Protein AF-C6LMP6-F1 (afdb_monomer_lite)

Secondary structure (DSSP, 8-state):
-----------------------TTGGGG----HHHHTSPP---S----PPPEEETTEEE---SGGG--EEEEEEEE-TTTS-EEEEEEEEETTEEEEEEEEEES-HHHHHHHHHHHHHSTTSBHHHHHTS--SSHHHHHHHHHHHHHHTTT--TTTTSTT-SPTTHHHHTTTTTT--SSEEEEEETTTEEEEEEETTEEEEEEEE-TTS-EEEEEEE-HHHHHHHHHTT--HHHHHHHHEEEEESGGG-SEEE-TTT-

pLDDT: mean 89.11, std 18.58, range [29.38, 98.75]

Organism: NCBI:txid478749

Foldseek 3Di:
DDDDDDDDDDDDDDDDDDDDDDPDDPPPDDDDDPVVVPDDDDDDPDDDAAFFAQAQQDGFRDDDLLSFFAWDWFKFAAPPRQKIWIWIFGDHRQFTFKIKIFMDHDLVVLVLSQVCRQPRHGDGLVVNLVDCSVGRNVNRGSVRRSVCRVRNNHPQSNHHVYDDDCVSQCVCPPPSDDPGFIKMAGPVPGIFGQAGPLGGWQKFFAAPVRDGFKTKHFRPVQLVVVVVVPDDNVRSRVVRIDMDGPNVRGPDIDGRRPD

Structure (mmCIF, N/CA/C/O backbone):
data_AF-C6LMP6-F1
#
_entry.id   AF-C6LMP6-F1
#
loop_
_atom_site.group_PDB
_atom_site.id
_atom_site.type_symbol
_atom_site.label_atom_id
_atom_site.label_alt_id
_atom_site.label_comp_id
_atom_site.label_asym_id
_atom_site.label_entity_id
_atom_site.label_seq_id
_atom_site.pdbx_PDB_ins_code
_atom_site.Cartn_x
_atom_site.Cartn_y
_atom_site.Cartn_z
_atom_site.occupancy
_atom_site.B_iso_or_equiv
_atom_site.auth_seq_id
_atom_site.auth_comp_id
_atom_site.auth_asym_id
_atom_site.auth_atom_id
_atom_site.pdbx_PDB_model_num
ATOM 1 N N . MET A 1 1 ? -63.362 -42.256 55.088 1.00 37.88 1 MET A N 1
ATOM 2 C CA . MET A 1 1 ? -62.293 -42.663 56.029 1.00 37.88 1 MET A CA 1
ATOM 3 C C . MET A 1 1 ? -61.141 -41.667 55.883 1.00 37.88 1 MET A C 1
ATOM 5 O O . MET A 1 1 ? -60.649 -41.563 54.775 1.00 37.88 1 MET A O 1
ATOM 9 N N . ARG A 1 2 ? -60.789 -40.955 56.977 1.00 36.06 2 ARG A N 1
ATOM 10 C CA . ARG A 1 2 ? -59.643 -40.017 57.209 1.00 36.06 2 ARG A CA 1
ATOM 11 C C . ARG A 1 2 ? -59.565 -38.786 56.266 1.00 36.06 2 ARG A C 1
ATOM 13 O O . ARG A 1 2 ? -59.320 -38.959 55.086 1.00 36.06 2 ARG A O 1
ATOM 20 N N . LYS A 1 3 ? -59.930 -37.545 56.659 1.00 29.66 3 LYS A N 1
ATOM 21 C CA . LYS A 1 3 ? -59.356 -36.600 57.673 1.00 29.66 3 LYS A CA 1
ATOM 22 C C . LYS A 1 3 ? -57.844 -36.359 57.429 1.00 29.66 3 LYS A C 1
ATOM 24 O O . LYS A 1 3 ? -57.156 -37.354 57.272 1.00 29.66 3 LYS A O 1
ATOM 29 N N . TYR A 1 4 ? -57.225 -35.171 57.360 1.00 29.64 4 TYR A N 1
ATOM 30 C CA . TYR A 1 4 ? -57.273 -33.875 58.084 1.00 29.64 4 TYR A CA 1
ATOM 31 C C . TYR A 1 4 ? -56.515 -32.842 57.182 1.00 29.64 4 TYR A C 1
ATOM 33 O O . TYR A 1 4 ? -55.515 -33.225 56.590 1.00 29.64 4 TYR A O 1
ATOM 41 N N . GLU A 1 5 ? -57.039 -31.662 56.818 1.00 34.53 5 GLU A N 1
ATOM 42 C CA . GLU A 1 5 ? -57.009 -30.337 57.496 1.00 34.53 5 GLU A CA 1
ATOM 43 C C . GLU A 1 5 ? -55.811 -29.391 57.210 1.00 34.53 5 GLU A C 1
ATOM 45 O O . GLU A 1 5 ? -54.668 -29.750 57.448 1.00 34.53 5 GLU A O 1
ATOM 50 N N . ARG A 1 6 ? -56.186 -28.141 56.848 1.00 32.94 6 ARG A N 1
ATOM 51 C CA . ARG A 1 6 ? -55.644 -26.795 57.196 1.00 32.94 6 ARG A CA 1
ATOM 52 C C . ARG A 1 6 ? -54.171 -26.455 56.860 1.00 32.94 6 ARG A C 1
ATOM 54 O O . ARG A 1 6 ? -53.268 -27.211 57.152 1.00 32.94 6 ARG A O 1
ATOM 61 N N . GLY A 1 7 ? -53.829 -25.270 56.350 1.00 31.16 7 GLY A N 1
ATOM 62 C CA . GLY A 1 7 ? -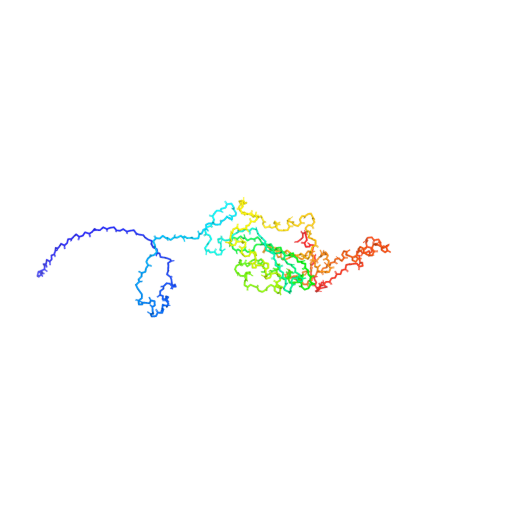54.623 -24.072 56.100 1.00 31.16 7 GLY A CA 1
ATOM 63 C C . GLY A 1 7 ? -53.786 -22.910 55.532 1.00 31.16 7 GLY A C 1
ATOM 64 O O . GLY A 1 7 ? -52.605 -22.783 55.813 1.00 31.16 7 GLY A O 1
ATOM 65 N N . THR A 1 8 ? -54.473 -22.093 54.728 1.00 31.64 8 THR A N 1
ATOM 66 C CA . THR A 1 8 ? -54.505 -20.614 54.674 1.00 31.64 8 THR A CA 1
ATOM 67 C C . THR A 1 8 ? -53.242 -19.736 54.637 1.00 31.64 8 THR A C 1
ATOM 69 O O . THR A 1 8 ? -52.426 -19.762 55.549 1.00 31.64 8 THR A O 1
ATOM 72 N N . ASN A 1 9 ? -53.357 -18.748 53.726 1.00 32.62 9 ASN A N 1
ATOM 73 C CA . ASN A 1 9 ? -52.868 -17.353 53.752 1.00 32.62 9 ASN A CA 1
ATOM 74 C C . ASN A 1 9 ? -51.455 -17.110 53.197 1.00 32.62 9 ASN A C 1
ATOM 76 O O . ASN A 1 9 ? -50.527 -17.802 53.569 1.00 32.62 9 ASN A O 1
ATOM 80 N N . ARG A 1 10 ? -51.166 -16.086 52.385 1.00 34.22 10 ARG A N 1
ATOM 81 C 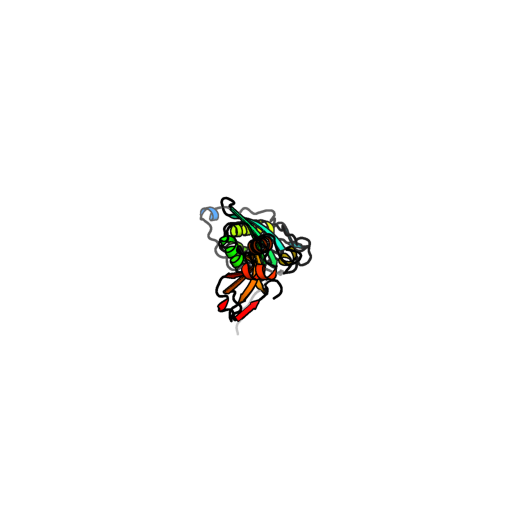CA . ARG A 1 10 ? -51.901 -15.037 51.636 1.00 34.22 10 ARG A CA 1
ATOM 82 C C . ARG A 1 10 ? -50.775 -14.161 51.026 1.00 34.22 10 ARG A C 1
ATOM 84 O O . ARG A 1 10 ? -49.796 -13.973 51.734 1.00 34.22 10 ARG A O 1
ATOM 91 N N . ILE A 1 11 ? -51.006 -13.526 49.858 1.00 32.16 11 ILE A N 1
ATOM 92 C CA . ILE A 1 11 ? -50.465 -12.182 49.476 1.00 32.16 11 ILE A CA 1
ATOM 93 C C . ILE A 1 11 ? -48.947 -12.177 49.124 1.00 32.16 11 ILE A C 1
ATOM 95 O O . ILE A 1 11 ? -48.163 -12.757 49.849 1.00 32.16 11 ILE A O 1
ATOM 99 N N . GLN A 1 12 ? -48.369 -11.601 48.059 1.00 31.34 12 GLN A N 1
ATOM 100 C CA . GLN A 1 12 ? -48.633 -10.566 47.035 1.00 31.34 12 GLN A CA 1
ATOM 101 C C . GLN A 1 12 ? -47.599 -10.861 45.895 1.00 31.34 12 GLN A C 1
ATOM 103 O O . GLN A 1 12 ? -46.501 -11.310 46.200 1.00 31.34 12 GLN A O 1
ATOM 108 N N . GLN A 1 13 ? -47.891 -10.829 44.582 1.00 30.88 13 GLN A N 1
ATOM 109 C CA . GLN A 1 13 ? -47.835 -9.637 43.702 1.00 30.88 13 GLN A CA 1
ATOM 110 C C . GLN A 1 13 ? -46.501 -8.844 43.898 1.00 30.88 13 GLN A C 1
ATOM 112 O O . GLN A 1 13 ? -46.218 -8.442 45.012 1.00 30.88 13 GLN A O 1
ATOM 117 N N . ILE A 1 14 ? -45.606 -8.561 42.934 1.00 33.69 14 ILE A N 1
ATOM 118 C CA . ILE A 1 14 ? -45.749 -7.784 41.684 1.00 33.69 14 ILE A CA 1
ATOM 119 C C . ILE A 1 14 ? -44.391 -7.781 40.916 1.00 33.69 14 ILE A C 1
ATOM 121 O O . ILE A 1 14 ? -43.341 -7.662 41.532 1.00 33.69 14 ILE A O 1
ATOM 125 N N . ALA A 1 15 ? -44.482 -7.843 39.578 1.00 30.02 15 ALA A N 1
ATOM 126 C CA . ALA A 1 15 ? -43.639 -7.280 38.498 1.00 30.02 15 ALA A CA 1
ATOM 127 C C . ALA A 1 15 ? -42.102 -7.452 38.423 1.00 30.02 15 ALA A C 1
ATOM 129 O O . ALA A 1 15 ? -41.353 -7.003 39.277 1.00 30.02 15 ALA A O 1
ATOM 130 N N . GLY A 1 16 ? -41.647 -7.802 37.208 1.00 29.38 16 GLY A N 1
ATOM 131 C CA . GLY A 1 16 ? -41.037 -6.765 36.363 1.00 29.38 16 GLY A CA 1
ATOM 132 C C . GLY A 1 16 ? -39.663 -7.036 35.721 1.00 29.38 16 GLY A C 1
ATOM 133 O O . GLY A 1 16 ? -38.640 -6.863 36.358 1.00 29.38 16 GLY A O 1
ATOM 134 N N . VAL A 1 17 ? -39.690 -7.277 34.399 1.00 32.22 17 VAL A N 1
ATOM 135 C CA . VAL A 1 17 ? -38.841 -6.634 33.360 1.00 32.22 17 VAL A CA 1
ATOM 136 C C . VAL A 1 17 ? -37.342 -7.023 33.211 1.00 32.22 17 VAL A C 1
ATOM 138 O O . VAL A 1 17 ? -36.465 -6.539 33.903 1.00 32.22 17 VAL A O 1
ATOM 141 N N . HIS A 1 18 ? -37.094 -7.812 32.151 1.00 39.66 18 HIS A N 1
ATOM 142 C CA . HIS A 1 18 ? -36.115 -7.666 31.043 1.00 39.66 18 HIS A CA 1
ATOM 143 C C . HIS A 1 18 ? -34.599 -7.377 31.238 1.00 39.66 18 HIS A C 1
ATOM 145 O O . HIS A 1 18 ? -34.185 -6.391 31.830 1.00 39.66 18 HIS A O 1
ATOM 151 N N . ARG A 1 19 ? -33.843 -8.108 30.386 1.00 40.00 19 ARG A N 1
ATOM 152 C CA . ARG A 1 19 ? -32.529 -7.837 29.743 1.00 40.00 19 ARG A CA 1
ATOM 153 C C . ARG A 1 19 ? -31.251 -8.027 30.576 1.00 40.00 19 ARG A C 1
ATOM 155 O O . ARG A 1 19 ? -30.866 -7.147 31.333 1.00 40.00 19 ARG A O 1
ATOM 162 N N . LYS A 1 20 ? -30.479 -9.069 30.225 1.00 37.28 20 LYS A N 1
ATOM 163 C CA . LYS A 1 20 ? -29.153 -8.982 29.558 1.00 37.28 20 LYS A CA 1
ATOM 164 C C . LYS A 1 20 ? -28.465 -10.355 29.592 1.00 37.28 20 LYS A C 1
ATOM 166 O O . LYS A 1 20 ? -27.793 -10.686 30.560 1.00 37.28 20 LYS A O 1
ATOM 171 N N . THR A 1 21 ? -28.575 -11.126 28.514 1.00 46.09 21 THR A N 1
ATOM 172 C CA . THR A 1 21 ? -27.868 -12.412 28.381 1.00 46.09 21 THR A CA 1
ATOM 173 C C . THR A 1 21 ? -26.891 -12.348 27.213 1.00 46.09 21 THR A C 1
ATOM 175 O O . THR A 1 21 ? -27.113 -13.011 26.219 1.00 46.09 21 THR A O 1
ATOM 178 N N . PHE A 1 22 ? -25.857 -11.500 27.307 1.00 40.16 22 PHE A N 1
ATOM 179 C CA . PHE A 1 22 ? -24.666 -11.522 26.427 1.00 40.16 22 PHE A CA 1
ATOM 180 C C . PHE A 1 22 ? -23.439 -10.852 27.104 1.00 40.16 22 PHE A C 1
ATOM 182 O O . PHE A 1 22 ? -22.657 -10.168 26.460 1.00 40.16 22 PHE A O 1
ATOM 189 N N . ILE A 1 23 ? -23.268 -11.006 28.427 1.00 47.72 23 ILE A N 1
ATOM 190 C CA . ILE A 1 23 ? -22.033 -10.609 29.164 1.00 47.72 23 ILE A CA 1
ATOM 191 C C . ILE A 1 23 ? -21.234 -11.865 29.600 1.00 47.72 23 ILE A C 1
ATOM 193 O O . ILE A 1 23 ? -20.295 -11.822 30.389 1.00 47.72 23 ILE A O 1
ATOM 197 N N . ILE A 1 24 ? -21.615 -13.039 29.103 1.00 49.59 24 ILE A N 1
ATOM 198 C CA . ILE A 1 24 ? -21.254 -14.316 29.713 1.00 49.59 24 ILE A CA 1
ATOM 199 C C . ILE A 1 24 ? -20.149 -14.974 28.888 1.00 49.59 24 ILE A C 1
ATOM 201 O O . ILE A 1 24 ? -20.445 -15.578 27.871 1.00 49.59 24 ILE A O 1
ATOM 205 N N . GLU A 1 25 ? -18.894 -14.814 29.325 1.00 42.16 25 GLU A N 1
ATOM 206 C CA . GLU A 1 25 ? -17.977 -15.957 29.533 1.00 42.16 25 GLU A CA 1
ATOM 207 C C . GLU A 1 25 ? -16.641 -15.538 30.175 1.00 42.16 25 GLU A C 1
ATOM 209 O O . GLU A 1 25 ? -16.214 -16.158 31.145 1.00 42.16 25 GLU A O 1
ATOM 214 N N . ARG A 1 26 ? -16.018 -14.422 29.764 1.00 45.44 26 ARG A N 1
ATOM 215 C CA . ARG A 1 26 ? -14.747 -13.954 30.376 1.00 45.44 26 ARG A CA 1
ATOM 216 C C . ARG A 1 26 ? -14.892 -13.313 31.762 1.00 45.44 26 ARG A C 1
ATOM 218 O O . ARG A 1 26 ? -13.927 -13.249 32.516 1.00 45.44 26 ARG A O 1
ATOM 225 N N . SER A 1 27 ? -16.099 -12.870 32.113 1.00 54.34 27 SER A N 1
ATOM 226 C CA . SER A 1 27 ? -16.405 -12.247 33.409 1.00 54.34 27 SER A CA 1
ATOM 227 C C . SER A 1 27 ? -16.370 -13.227 34.590 1.00 54.34 27 SER A C 1
ATOM 229 O O . SER A 1 27 ? -16.392 -12.780 35.733 1.00 54.34 27 SER A O 1
ATOM 231 N N . LEU A 1 28 ? -16.351 -14.545 34.359 1.00 53.94 28 LEU A N 1
ATOM 232 C CA . LEU A 1 28 ? -16.589 -15.518 35.431 1.00 53.94 28 LEU A CA 1
ATOM 233 C C . LEU A 1 28 ? -15.348 -15.894 36.254 1.00 53.94 28 LEU A C 1
ATOM 235 O O . LEU A 1 28 ? -15.499 -16.622 37.231 1.00 53.94 28 LEU A O 1
ATOM 239 N N . LYS A 1 29 ? -14.153 -15.379 35.926 1.00 60.53 29 LYS A N 1
ATOM 240 C CA . LYS A 1 29 ? -12.976 -15.404 36.819 1.00 60.53 29 LYS A CA 1
ATOM 241 C C . LYS A 1 29 ? -11.858 -14.497 36.286 1.00 60.53 29 LYS A C 1
ATOM 243 O O . LYS A 1 29 ? -10.835 -14.974 35.802 1.00 60.53 29 LYS A O 1
ATOM 248 N N . MET A 1 30 ? -12.035 -13.173 36.354 1.00 83.62 30 MET A N 1
ATOM 249 C CA . MET A 1 30 ? -10.843 -12.315 36.384 1.00 83.62 30 MET A CA 1
ATOM 250 C C . MET A 1 30 ? -10.095 -12.624 37.679 1.00 83.62 30 MET A C 1
ATOM 252 O O . MET A 1 30 ? -10.699 -12.653 38.749 1.00 83.62 30 MET A O 1
ATOM 256 N N . ILE A 1 31 ? -8.805 -12.927 37.568 1.00 88.88 31 ILE A N 1
ATOM 257 C CA . ILE A 1 31 ? -7.959 -13.201 38.726 1.00 88.88 31 ILE A CA 1
ATOM 258 C C . ILE A 1 31 ? -7.483 -11.850 39.245 1.00 88.88 31 ILE A C 1
ATOM 260 O O . ILE A 1 31 ? -6.720 -11.159 38.570 1.00 88.88 31 ILE A O 1
ATOM 264 N N . TYR A 1 32 ? -7.960 -11.474 40.424 1.00 91.19 32 TYR A N 1
ATOM 265 C CA . TYR A 1 32 ? -7.464 -10.314 41.148 1.00 91.19 32 TYR A CA 1
ATOM 266 C C . TYR A 1 32 ? -6.324 -10.749 42.073 1.00 91.19 32 TYR A C 1
ATOM 268 O O . TYR A 1 32 ? -6.268 -11.903 42.499 1.00 91.19 32 TYR A O 1
ATOM 276 N N . SER A 1 33 ? -5.383 -9.848 42.362 1.00 94.31 33 SER A N 1
ATOM 277 C CA . SER A 1 33 ? -4.411 -10.116 43.424 1.00 94.31 33 SER A CA 1
ATOM 278 C C . SER A 1 33 ? -5.111 -10.061 44.785 1.00 94.31 33 SER A C 1
ATOM 280 O O . SER A 1 33 ? -6.139 -9.392 44.925 1.00 94.31 33 SER A O 1
ATOM 282 N N . ARG A 1 34 ? -4.542 -10.723 45.801 1.00 93.88 34 ARG A N 1
ATOM 283 C CA . ARG A 1 34 ? -5.097 -10.721 47.165 1.00 93.88 34 ARG A CA 1
ATOM 284 C C . ARG A 1 34 ? -5.282 -9.297 47.696 1.00 93.88 34 ARG A C 1
ATOM 286 O O . ARG A 1 34 ? -6.288 -8.992 48.319 1.00 93.88 34 ARG A O 1
ATOM 293 N N . GLU A 1 35 ? -4.334 -8.415 47.394 1.00 96.44 35 GLU A N 1
ATOM 294 C CA . GLU A 1 35 ? -4.378 -7.008 47.791 1.00 96.44 35 GLU A CA 1
ATOM 295 C C . GLU A 1 35 ? -5.596 -6.282 47.209 1.00 96.44 35 GLU A C 1
ATOM 297 O O . GLU A 1 35 ? -6.176 -5.453 47.897 1.00 96.44 35 GLU A O 1
ATOM 302 N N . VAL A 1 36 ? -6.003 -6.584 45.969 1.00 94.81 36 VAL A N 1
ATOM 303 C CA . VAL A 1 36 ? -7.194 -5.982 45.344 1.00 94.81 36 VAL A CA 1
ATOM 304 C C . VAL A 1 36 ? -8.482 -6.595 45.897 1.00 94.81 36 VAL A C 1
ATOM 306 O O . VAL A 1 36 ? -9.460 -5.874 46.073 1.00 94.81 36 VAL A O 1
ATOM 309 N N . GLU A 1 37 ? -8.491 -7.895 46.213 1.00 93.94 37 GLU A N 1
ATOM 310 C CA . GLU A 1 37 ? -9.642 -8.561 46.847 1.00 93.94 37 GLU A CA 1
ATOM 311 C C . GLU A 1 37 ? -9.958 -8.000 48.245 1.00 93.94 37 GLU A C 1
ATOM 313 O O . GLU A 1 37 ? -11.121 -7.969 48.647 1.00 93.94 37 GLU A O 1
ATOM 318 N N . GLU A 1 38 ? -8.942 -7.533 48.976 1.00 95.94 38 GLU A N 1
ATOM 319 C CA . GLU A 1 38 ? -9.085 -6.938 50.312 1.00 95.94 38 GLU A CA 1
ATOM 320 C C . GLU A 1 38 ? -9.553 -5.466 50.288 1.00 95.94 38 GLU A C 1
ATOM 322 O O . GLU A 1 38 ? -9.942 -4.922 51.326 1.00 95.94 38 GLU A O 1
ATOM 327 N N . MET A 1 39 ? -9.540 -4.798 49.128 1.00 96.75 39 MET A N 1
ATOM 328 C CA . MET A 1 39 ? -9.968 -3.399 48.999 1.00 96.75 39 MET A CA 1
ATOM 329 C C . MET A 1 39 ? -11.497 -3.263 48.991 1.00 96.75 39 MET A C 1
ATOM 331 O O . MET A 1 39 ? -12.223 -4.086 48.434 1.00 96.75 39 MET A O 1
ATOM 335 N N . CYS A 1 40 ? -12.016 -2.167 49.554 1.00 94.50 40 CYS A N 1
ATOM 336 C CA . CYS A 1 40 ? -13.430 -1.829 49.398 1.00 94.50 40 CYS A CA 1
ATOM 337 C C . CYS A 1 40 ? -13.715 -1.290 47.978 1.00 94.50 40 CYS A C 1
ATOM 339 O O . CYS A 1 40 ? -12.879 -0.592 47.398 1.00 94.50 40 CYS A O 1
ATOM 341 N N . PRO A 1 41 ? -14.892 -1.578 47.392 1.00 93.44 41 PRO A N 1
ATOM 342 C CA . PRO A 1 41 ? -15.233 -1.087 46.062 1.00 93.44 41 PRO A CA 1
ATOM 343 C C . PRO A 1 41 ? -15.450 0.432 46.069 1.00 93.44 41 PRO A C 1
ATOM 345 O O . PRO A 1 41 ? -16.175 0.967 46.909 1.00 93.44 41 PRO A O 1
ATOM 348 N N . VAL A 1 42 ? -14.882 1.119 45.077 1.00 94.00 42 VAL A N 1
ATOM 349 C CA . VAL A 1 42 ? -15.122 2.545 44.813 1.00 94.00 42 VAL A CA 1
ATOM 350 C C . VAL A 1 42 ? -15.889 2.671 43.498 1.00 94.00 42 VAL A C 1
ATOM 352 O O . VAL A 1 42 ? -15.404 2.257 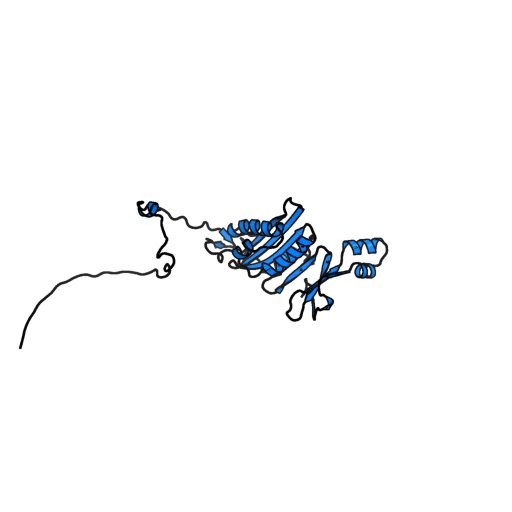42.448 1.00 94.00 42 VAL A O 1
ATOM 355 N N . ALA A 1 43 ? -17.105 3.220 43.547 1.00 90.50 43 ALA A N 1
ATOM 356 C CA . ALA A 1 43 ? -17.957 3.362 42.369 1.00 90.50 43 ALA A CA 1
ATOM 357 C C . ALA A 1 43 ? -17.616 4.627 41.565 1.00 90.50 43 ALA A C 1
ATOM 359 O O . ALA A 1 43 ? -17.438 5.710 42.121 1.00 90.50 43 ALA A O 1
ATOM 360 N N . GLN A 1 44 ? -17.593 4.503 40.238 1.00 89.25 44 GLN A N 1
ATOM 361 C CA . GLN A 1 44 ? -17.515 5.648 39.334 1.00 89.25 44 GLN A CA 1
ATOM 362 C C . GLN A 1 44 ? -18.887 6.335 39.240 1.00 89.25 44 GLN A C 1
ATOM 364 O O . GLN A 1 44 ? -19.881 5.688 38.920 1.00 89.25 44 GLN A O 1
ATOM 369 N N . GLY A 1 45 ? -18.946 7.649 39.490 1.00 88.81 45 GLY A N 1
ATOM 370 C CA . GLY A 1 45 ? -20.203 8.412 39.461 1.00 88.81 45 GLY A CA 1
ATOM 371 C C . GLY A 1 45 ? -20.780 8.639 38.056 1.00 88.81 45 GLY A C 1
ATOM 372 O O . GLY A 1 45 ? -21.989 8.555 37.869 1.00 88.81 45 GLY A O 1
ATOM 373 N N . VAL A 1 46 ? -19.931 8.903 37.056 1.00 89.94 46 VAL A N 1
ATOM 374 C CA . VAL A 1 46 ? -20.343 9.127 35.656 1.00 89.94 46 VAL A CA 1
ATOM 375 C C . VAL A 1 46 ? -19.409 8.370 34.720 1.00 89.94 46 VAL A C 1
ATOM 377 O O . VAL A 1 46 ? -18.192 8.514 34.823 1.00 89.94 46 VAL A O 1
ATOM 380 N N . HIS A 1 47 ? -19.967 7.586 33.794 1.00 84.62 47 HIS A N 1
ATOM 381 C CA . HIS A 1 47 ? -19.205 6.835 32.795 1.00 84.62 47 HIS A CA 1
ATOM 382 C C . HIS A 1 47 ? -19.138 7.592 31.462 1.00 84.62 47 HIS A C 1
ATOM 384 O O . HIS A 1 47 ? -20.049 7.509 30.637 1.00 84.62 47 HIS A O 1
ATOM 390 N N . HIS A 1 48 ? -18.037 8.303 31.222 1.00 80.69 48 HIS A N 1
ATOM 391 C CA . HIS A 1 48 ? -17.748 8.905 29.921 1.00 80.69 48 HIS A CA 1
ATOM 392 C C . HIS A 1 48 ? -17.241 7.805 28.976 1.00 80.69 48 HIS A C 1
ATOM 394 O O . HIS A 1 48 ? -16.155 7.270 29.173 1.00 80.69 48 HIS A O 1
ATOM 400 N N . GLY A 1 49 ? -18.069 7.385 28.012 1.00 86.38 49 GLY A N 1
ATOM 401 C CA . GLY A 1 49 ? -17.660 6.436 26.967 1.00 86.38 49 GLY A CA 1
ATOM 402 C C . GLY A 1 49 ? -16.638 7.039 25.993 1.00 86.38 49 GLY A C 1
ATOM 403 O O . GLY A 1 49 ? -16.118 8.127 26.226 1.00 86.38 49 GLY A O 1
ATOM 404 N N . ALA A 1 50 ? -16.381 6.356 24.875 1.00 90.94 50 ALA A N 1
ATOM 405 C CA . ALA A 1 50 ? -15.526 6.892 23.816 1.00 90.94 50 ALA A CA 1
ATOM 406 C C . ALA A 1 50 ? -16.073 8.229 23.281 1.00 90.94 50 ALA A C 1
ATOM 408 O O . ALA A 1 50 ? -17.284 8.377 23.062 1.00 90.94 50 ALA A O 1
ATOM 409 N N . ALA A 1 51 ? -15.181 9.197 23.069 1.00 92.38 51 ALA A N 1
ATOM 410 C CA . ALA A 1 51 ? -15.526 10.412 22.346 1.00 92.38 51 ALA A CA 1
ATOM 411 C C . ALA A 1 51 ? -15.870 10.041 20.892 1.00 92.38 51 ALA A C 1
ATOM 413 O O . ALA A 1 51 ? -15.175 9.205 20.313 1.00 92.38 51 ALA A O 1
ATOM 414 N N . PRO A 1 52 ? -16.938 10.607 20.309 1.00 94.44 52 PRO A N 1
ATOM 415 C CA . PRO A 1 52 ? -17.257 10.337 18.919 1.00 94.44 52 PRO A CA 1
ATOM 416 C C . PRO A 1 52 ? -16.189 10.941 17.999 1.00 94.44 52 PRO A C 1
ATOM 418 O O . PRO A 1 52 ? -15.771 12.084 18.201 1.00 94.44 52 PRO A O 1
ATOM 421 N N . ILE A 1 53 ? -15.787 10.189 16.981 1.00 95.44 53 ILE A N 1
ATOM 422 C CA . ILE A 1 53 ? -14.885 10.631 15.917 1.00 95.44 53 ILE A CA 1
ATOM 423 C C . ILE A 1 53 ? -15.678 10.875 14.626 1.00 95.44 53 ILE A C 1
ATOM 425 O O . ILE A 1 53 ? -16.704 10.220 14.415 1.00 95.44 53 ILE A O 1
ATOM 429 N N . PRO A 1 54 ? -15.258 11.830 13.780 1.00 95.06 54 PRO A N 1
ATOM 430 C CA . PRO A 1 54 ? -15.884 12.035 12.485 1.00 95.06 54 PRO A CA 1
ATOM 431 C C . PRO A 1 54 ? -15.375 10.995 11.479 1.00 95.06 54 PRO A C 1
ATOM 433 O O . PRO A 1 54 ? -14.173 10.875 11.258 1.00 95.06 54 PRO A O 1
ATOM 436 N N . GLU A 1 55 ? -16.286 10.277 10.836 1.00 93.62 55 GLU A N 1
ATOM 437 C CA . GLU A 1 55 ? -15.981 9.383 9.718 1.00 93.62 55 GLU A CA 1
ATOM 438 C C . GLU A 1 55 ? -17.205 9.235 8.811 1.00 93.62 55 GLU A C 1
ATOM 440 O O . GLU A 1 55 ? -18.327 9.119 9.291 1.00 93.62 55 GLU A O 1
ATOM 445 N N . GLU A 1 56 ? -16.997 9.285 7.495 1.00 92.31 56 GLU A N 1
ATOM 446 C CA . GLU A 1 56 ? -18.032 9.058 6.471 1.00 92.31 56 GLU A CA 1
ATOM 447 C C . GLU A 1 56 ? -19.370 9.791 6.720 1.00 92.31 56 GLU A C 1
ATOM 449 O O . GLU A 1 56 ? -20.456 9.209 6.658 1.00 92.31 56 GLU A O 1
ATOM 454 N N . ALA A 1 57 ? -19.280 11.086 7.046 1.00 93.44 57 ALA A N 1
ATOM 455 C CA . ALA A 1 57 ? -20.392 11.976 7.396 1.00 93.44 57 ALA A CA 1
ATOM 456 C C . ALA A 1 57 ? -21.168 11.593 8.677 1.00 93.44 57 ALA A C 1
ATOM 458 O O . ALA A 1 57 ? -22.282 12.073 8.908 1.00 93.44 57 ALA A O 1
ATOM 459 N N . LYS A 1 58 ? -20.573 10.772 9.549 1.00 93.62 58 LYS A N 1
ATOM 460 C CA . LYS A 1 58 ? -21.137 10.313 10.826 1.00 93.62 58 LYS A CA 1
ATOM 461 C C . LYS A 1 58 ? -20.222 10.679 11.995 1.00 93.62 58 LYS A C 1
ATOM 463 O O . LYS A 1 58 ? -19.027 10.911 11.842 1.00 93.62 58 LYS A O 1
ATOM 468 N N . TRP A 1 59 ? -20.815 10.712 13.187 1.00 94.50 59 TRP A N 1
ATOM 469 C CA . TRP A 1 59 ? -20.106 10.811 14.463 1.00 94.50 59 TRP A CA 1
ATOM 470 C C . TRP A 1 59 ? -20.171 9.453 15.155 1.00 94.50 59 TRP A C 1
ATOM 472 O O . TRP A 1 59 ? -21.210 9.087 15.710 1.00 94.50 59 TRP A O 1
ATOM 482 N N . VAL A 1 60 ? -19.078 8.698 15.100 1.00 94.50 60 VAL A N 1
ATOM 483 C CA . VAL A 1 60 ? -19.036 7.298 15.536 1.00 94.50 60 VAL A CA 1
ATOM 484 C C . VAL A 1 60 ? -18.274 7.183 16.847 1.00 94.50 60 VAL A C 1
ATOM 486 O O . VAL A 1 60 ? -17.167 7.689 16.995 1.00 94.50 60 VAL A O 1
ATOM 489 N N . GLN A 1 61 ? -18.870 6.517 17.836 1.00 94.69 61 GLN A N 1
ATOM 490 C CA . GLN A 1 61 ? -18.170 6.152 19.069 1.00 94.69 61 GLN A CA 1
ATOM 491 C C . GLN A 1 61 ? -17.423 4.836 18.857 1.00 94.69 61 GLN A C 1
ATOM 493 O O . GLN A 1 61 ? -17.924 3.784 19.258 1.00 94.69 61 GLN A O 1
ATOM 498 N N . ALA A 1 62 ? -16.248 4.908 18.235 1.00 94.12 62 ALA A N 1
ATOM 499 C CA . ALA A 1 62 ? -15.462 3.729 17.900 1.00 94.12 62 ALA A CA 1
ATOM 500 C C . ALA A 1 62 ? -15.031 2.946 19.154 1.00 94.12 62 ALA A C 1
ATOM 502 O O . ALA A 1 62 ? -14.425 3.497 20.080 1.00 94.12 62 ALA A O 1
ATOM 503 N N . LYS A 1 63 ? -15.377 1.657 19.198 1.00 93.75 63 LYS A N 1
ATOM 504 C CA . LYS A 1 63 ? -15.040 0.715 20.284 1.00 93.75 63 LYS A CA 1
ATOM 505 C C . LYS A 1 63 ? -14.485 -0.598 19.750 1.00 93.75 63 LYS A C 1
ATOM 507 O O . LYS A 1 63 ? -13.675 -1.234 20.420 1.00 93.75 63 LYS A O 1
ATOM 512 N N . GLU A 1 64 ? -14.943 -1.007 18.577 1.00 95.12 64 GLU A N 1
ATOM 513 C CA . GLU A 1 64 ? -14.535 -2.214 17.875 1.00 95.12 64 GLU A CA 1
ATOM 514 C C . GLU A 1 64 ? -13.831 -1.846 16.565 1.00 95.12 64 GLU A C 1
ATOM 516 O O . GLU A 1 64 ? -14.026 -0.765 16.019 1.00 95.12 64 GLU A O 1
ATOM 521 N N . ILE A 1 65 ? -13.027 -2.768 16.031 1.00 95.94 65 ILE A N 1
ATOM 522 C CA . ILE A 1 65 ? -12.281 -2.561 14.776 1.00 95.94 65 ILE A CA 1
ATOM 523 C C . ILE A 1 65 ? -13.217 -2.178 13.623 1.00 95.94 65 ILE A C 1
ATOM 525 O O . ILE A 1 65 ? -12.881 -1.316 12.819 1.00 95.94 65 ILE A O 1
ATOM 529 N N . LYS A 1 66 ? -14.408 -2.786 13.574 1.00 96.75 66 LYS A N 1
ATOM 530 C CA . LYS A 1 66 ? -15.411 -2.533 12.534 1.00 96.75 66 LYS A CA 1
ATOM 531 C C . LYS A 1 66 ? -16.007 -1.123 12.569 1.00 96.75 66 LYS A C 1
ATOM 533 O O . LYS A 1 66 ? -16.621 -0.707 11.596 1.00 96.75 66 LYS A O 1
ATOM 538 N N . ASP A 1 67 ? -15.836 -0.408 13.680 1.00 95.94 67 ASP A N 1
ATOM 539 C CA . ASP A 1 67 ? -16.312 0.965 13.839 1.00 95.94 67 ASP A CA 1
ATOM 540 C C . ASP A 1 67 ? -15.345 1.985 13.214 1.00 95.94 67 ASP A C 1
ATOM 542 O O . ASP A 1 67 ? -15.495 3.171 13.472 1.00 95.94 67 ASP A O 1
ATOM 546 N N . ILE A 1 68 ? -14.308 1.538 12.493 1.00 97.31 68 ILE A N 1
ATOM 547 C CA . ILE A 1 68 ? -13.305 2.401 11.866 1.00 97.31 68 ILE A CA 1
ATOM 548 C C . ILE A 1 68 ? -13.472 2.348 10.353 1.00 97.31 68 ILE A C 1
ATOM 550 O O . ILE A 1 68 ? -13.222 1.311 9.735 1.00 97.31 68 ILE A O 1
ATOM 554 N N . SER A 1 69 ? -13.839 3.470 9.743 1.00 97.62 69 SER A N 1
ATOM 555 C CA . SER A 1 69 ? -13.896 3.609 8.284 1.00 97.62 69 SER A CA 1
ATOM 556 C C . SER A 1 69 ? -13.272 4.919 7.819 1.00 97.62 69 SER A C 1
ATOM 558 O O . SER A 1 69 ? -13.275 5.935 8.512 1.00 97.62 69 SER A O 1
ATOM 560 N N . GLY A 1 70 ? -12.728 4.909 6.607 1.00 97.12 70 GLY A N 1
ATOM 561 C CA . GLY A 1 70 ? -12.292 6.122 5.937 1.00 97.12 70 GLY A CA 1
ATOM 562 C C . GLY A 1 70 ? -11.112 5.936 4.997 1.00 97.12 70 GLY A C 1
ATOM 563 O O . GLY A 1 70 ? -10.369 4.956 5.049 1.00 97.12 70 GLY A O 1
ATOM 564 N N . PHE A 1 71 ? -10.923 6.942 4.148 1.00 97.69 71 PHE A N 1
ATOM 565 C CA . PHE A 1 71 ? -9.745 7.086 3.303 1.00 97.69 71 PHE A CA 1
ATOM 566 C C . PHE A 1 71 ? -8.741 8.025 3.966 1.00 97.69 71 PHE A C 1
ATOM 568 O O . PHE A 1 71 ? -9.053 9.188 4.245 1.00 97.69 71 PHE A O 1
ATOM 575 N N . THR A 1 72 ? -7.542 7.546 4.268 1.00 97.38 72 THR A N 1
ATOM 576 C CA . THR A 1 72 ? -6.503 8.371 4.895 1.00 97.38 72 THR A CA 1
ATOM 577 C C . THR A 1 72 ? -5.110 7.891 4.516 1.00 97.38 72 THR A C 1
ATOM 579 O O . THR A 1 72 ? -4.955 6.892 3.814 1.00 97.38 72 THR A O 1
ATOM 582 N N . HIS A 1 73 ? -4.092 8.630 4.940 1.00 97.56 73 HIS A N 1
ATOM 583 C CA . HIS A 1 73 ? -2.707 8.330 4.629 1.00 97.56 73 HIS A CA 1
ATOM 584 C C . HIS A 1 73 ? -1.782 8.577 5.821 1.00 97.56 73 HIS A C 1
ATOM 586 O O . HIS A 1 73 ? -2.066 9.383 6.705 1.00 97.56 73 HIS A O 1
ATOM 592 N N . GLY A 1 74 ? -0.649 7.886 5.813 1.00 97.56 74 GLY A N 1
ATOM 593 C CA . GLY A 1 74 ? 0.468 8.094 6.723 1.00 97.56 74 GLY A CA 1
ATOM 594 C C . GLY A 1 74 ? 1.765 8.202 5.936 1.00 97.56 74 GLY A C 1
ATOM 595 O O . GLY A 1 74 ? 1.901 7.624 4.855 1.00 97.56 74 GLY A O 1
ATOM 596 N N . VAL A 1 75 ? 2.722 8.956 6.470 1.00 97.75 75 VAL A N 1
ATOM 597 C CA . VAL A 1 75 ? 4.061 9.084 5.889 1.00 97.75 75 VAL A CA 1
ATOM 598 C C . VAL A 1 75 ? 5.075 8.576 6.897 1.00 97.75 75 VAL A C 1
ATOM 600 O O . VAL A 1 75 ? 5.069 8.997 8.049 1.00 97.75 75 VAL A O 1
ATOM 603 N N . GLY A 1 76 ? 5.947 7.678 6.456 1.00 97.38 76 GLY A N 1
ATOM 604 C CA . GLY A 1 76 ? 7.025 7.116 7.258 1.00 97.38 76 GLY A CA 1
ATOM 605 C C . GLY A 1 76 ? 8.352 7.146 6.517 1.00 97.38 76 GLY A C 1
ATOM 606 O O . GLY A 1 76 ? 8.411 7.433 5.321 1.00 97.38 76 GLY A O 1
ATOM 607 N N . TRP A 1 77 ? 9.433 6.850 7.230 1.00 97.00 77 TRP A N 1
ATOM 608 C CA . TRP A 1 77 ? 10.789 6.841 6.690 1.00 97.00 77 TRP A CA 1
ATOM 609 C C . TRP A 1 77 ? 11.609 5.705 7.294 1.00 97.00 77 TRP A C 1
ATOM 611 O O . TRP A 1 77 ? 11.394 5.329 8.442 1.00 97.00 77 TRP A O 1
ATOM 621 N N . CYS A 1 78 ? 12.560 5.170 6.530 1.00 92.62 78 CYS A N 1
ATOM 622 C CA . CYS A 1 78 ? 13.552 4.231 7.059 1.00 92.62 78 CYS A CA 1
ATOM 623 C C . CYS A 1 78 ? 14.535 4.999 7.936 1.00 92.62 78 CYS A C 1
ATOM 625 O O . CYS A 1 78 ? 14.899 6.106 7.558 1.00 92.62 78 CYS A O 1
ATOM 627 N N . ALA A 1 79 ? 15.057 4.440 9.025 1.00 85.19 79 ALA A N 1
ATOM 628 C CA . ALA A 1 79 ? 16.206 5.042 9.709 1.00 85.19 79 ALA A CA 1
ATOM 629 C C . ALA A 1 79 ? 17.500 4.942 8.859 1.00 85.19 79 ALA A C 1
ATOM 631 O O . ALA A 1 79 ? 17.741 3.893 8.261 1.00 85.19 79 ALA A O 1
ATOM 632 N N . PRO A 1 80 ? 18.380 5.966 8.807 1.00 87.88 80 PRO A N 1
ATOM 633 C CA . PRO A 1 80 ? 18.264 7.339 9.319 1.00 87.88 80 PRO A CA 1
ATOM 634 C C . PRO A 1 80 ? 17.722 8.329 8.257 1.00 87.88 80 PRO A C 1
ATOM 636 O O . PRO A 1 80 ? 18.435 9.204 7.784 1.00 87.88 80 PRO A O 1
ATOM 639 N N . GLN A 1 81 ? 16.461 8.181 7.858 1.00 90.88 81 GLN A N 1
ATOM 640 C CA . GLN A 1 81 ? 15.732 8.944 6.823 1.00 90.88 81 GLN A CA 1
ATOM 641 C C . GLN A 1 81 ? 16.287 8.814 5.394 1.00 90.88 81 GLN A C 1
ATOM 643 O O . GLN A 1 81 ? 16.203 9.740 4.593 1.00 90.88 81 GLN A O 1
ATOM 648 N N . GLN A 1 82 ? 16.825 7.643 5.043 1.00 91.19 82 GLN A N 1
ATOM 649 C CA . GLN A 1 82 ? 17.369 7.379 3.698 1.00 91.19 82 GLN A CA 1
ATOM 650 C C . GLN A 1 82 ? 16.301 7.189 2.612 1.00 91.19 82 GLN A C 1
ATOM 652 O O . GLN A 1 82 ? 16.605 7.236 1.421 1.00 91.19 82 GLN A O 1
ATOM 657 N N . GLY A 1 83 ? 15.058 6.960 3.021 1.00 95.50 83 GLY A N 1
ATOM 658 C CA . GLY A 1 83 ? 13.919 6.824 2.133 1.00 95.50 83 GLY A CA 1
ATOM 659 C C . GLY A 1 83 ? 12.623 7.062 2.890 1.00 95.50 83 GLY A C 1
ATOM 660 O O . GLY A 1 83 ? 12.599 6.993 4.121 1.00 95.50 83 GLY A O 1
ATOM 661 N N . ALA A 1 84 ? 11.560 7.348 2.149 1.00 97.38 84 ALA A N 1
ATOM 662 C CA . ALA A 1 84 ? 10.237 7.647 2.670 1.00 97.38 84 ALA A CA 1
ATOM 663 C C . ALA A 1 84 ? 9.157 6.840 1.943 1.00 97.38 84 ALA A C 1
ATOM 665 O O . ALA A 1 84 ? 9.319 6.461 0.781 1.00 97.38 84 ALA A O 1
ATOM 666 N N . CYS A 1 85 ? 8.052 6.598 2.639 1.00 97.94 85 CYS A N 1
ATOM 667 C CA . CYS A 1 85 ? 6.853 5.969 2.112 1.00 97.94 85 CYS A CA 1
ATOM 668 C C . CYS A 1 85 ? 5.639 6.807 2.500 1.00 97.94 85 CYS A C 1
ATOM 670 O O . CYS A 1 85 ? 5.462 7.108 3.679 1.00 97.94 85 CYS A O 1
ATOM 672 N N . LYS A 1 86 ? 4.781 7.128 1.534 1.00 97.69 86 LYS A N 1
ATOM 673 C CA . LYS A 1 86 ? 3.401 7.541 1.777 1.00 97.69 86 LYS A CA 1
ATOM 674 C C . LYS A 1 86 ? 2.509 6.328 1.527 1.00 97.69 86 LYS A C 1
ATOM 676 O O . LYS A 1 86 ? 2.427 5.832 0.406 1.00 97.69 86 LYS A O 1
ATOM 681 N N . LEU A 1 87 ? 1.864 5.853 2.583 1.00 98.31 87 LEU A N 1
ATOM 682 C CA . LEU A 1 87 ? 0.867 4.791 2.524 1.00 98.31 87 LEU A CA 1
ATOM 683 C C . LEU A 1 87 ? -0.511 5.439 2.587 1.00 98.31 87 LEU A C 1
ATOM 685 O O . LEU A 1 87 ? -0.765 6.204 3.512 1.00 98.31 87 LEU A O 1
ATOM 689 N N . SER A 1 88 ? -1.388 5.141 1.635 1.00 98.38 88 SER A N 1
ATOM 690 C CA . SER A 1 88 ? -2.791 5.570 1.663 1.00 98.38 88 SER A CA 1
ATOM 691 C C . SER A 1 88 ? -3.688 4.342 1.658 1.00 98.38 88 SER A C 1
ATOM 693 O O . SER A 1 88 ? -3.483 3.447 0.842 1.00 98.38 88 SER A O 1
ATOM 695 N N . LEU A 1 89 ? -4.668 4.294 2.559 1.00 98.50 89 LEU A N 1
ATOM 696 C CA . LEU A 1 89 ? -5.601 3.177 2.694 1.00 98.50 89 LEU A CA 1
ATOM 697 C C . LEU A 1 89 ? -7.036 3.687 2.627 1.00 98.50 89 LEU A C 1
ATOM 699 O O . LEU A 1 89 ? -7.354 4.730 3.204 1.00 98.50 89 LEU A O 1
ATOM 703 N N . ASN A 1 90 ? -7.902 2.909 1.987 1.00 98.31 90 ASN A N 1
ATOM 704 C CA . ASN A 1 90 ? -9.350 3.045 2.115 1.00 98.31 90 ASN A CA 1
ATOM 705 C C . ASN A 1 90 ? -9.863 1.886 2.952 1.00 98.31 90 ASN A C 1
ATOM 707 O O . ASN A 1 90 ? -9.733 0.721 2.565 1.00 98.31 90 ASN A O 1
ATOM 711 N N . VAL A 1 91 ? -10.418 2.213 4.105 1.00 98.38 91 VAL A N 1
ATOM 712 C CA . VAL A 1 91 ? -10.891 1.241 5.079 1.00 98.38 91 VAL A CA 1
ATOM 713 C C . VAL A 1 91 ? -12.404 1.322 5.132 1.00 98.38 91 VAL A C 1
ATOM 715 O O . VAL A 1 91 ? -12.962 2.409 5.267 1.00 98.38 91 VAL A O 1
ATOM 718 N N . LYS A 1 92 ? -13.060 0.169 5.035 1.00 97.50 92 LYS A N 1
ATOM 719 C CA . LYS A 1 92 ? -14.508 0.030 5.190 1.00 97.50 92 LYS A CA 1
ATOM 720 C C . LYS A 1 92 ? -14.768 -0.997 6.273 1.00 97.50 92 LYS A C 1
ATOM 722 O O . LYS A 1 92 ? -14.265 -2.116 6.178 1.00 97.50 92 LYS A O 1
ATOM 727 N N . GLU A 1 93 ? -15.513 -0.600 7.298 1.00 96.81 93 GLU A N 1
ATOM 728 C CA . GLU A 1 93 ? -15.869 -1.458 8.433 1.00 96.81 93 GLU A CA 1
ATOM 729 C C . GLU A 1 93 ? -14.639 -2.155 9.047 1.00 96.81 93 GLU A C 1
ATOM 731 O O . GLU A 1 93 ? -14.628 -3.355 9.323 1.00 96.81 93 GLU A O 1
ATOM 736 N N . GLY A 1 94 ? -13.554 -1.399 9.220 1.00 97.38 94 GLY A N 1
ATOM 737 C CA . GLY A 1 94 ? -12.293 -1.867 9.786 1.00 97.38 94 GLY A CA 1
ATOM 738 C C . GLY A 1 94 ? -11.384 -2.644 8.834 1.00 97.38 94 GLY A C 1
ATOM 739 O O . GLY A 1 94 ? -10.243 -2.913 9.213 1.00 97.38 94 GLY A O 1
ATOM 740 N N . VAL A 1 95 ? -11.843 -2.978 7.622 1.00 98.56 95 VAL A N 1
ATOM 741 C CA . VAL A 1 95 ? -11.117 -3.783 6.625 1.00 98.56 95 VAL A CA 1
ATOM 742 C C . VAL A 1 95 ? -10.562 -2.909 5.505 1.00 98.56 95 VAL A C 1
ATOM 744 O O . VAL A 1 95 ? -11.279 -2.104 4.905 1.00 98.56 95 VAL A O 1
ATOM 747 N N . ILE A 1 96 ? -9.288 -3.102 5.176 1.00 98.75 96 ILE A N 1
ATOM 748 C CA . ILE A 1 96 ? -8.600 -2.402 4.091 1.00 98.75 96 ILE A CA 1
ATOM 749 C C . ILE A 1 96 ? -9.132 -2.909 2.745 1.00 98.75 96 ILE A C 1
ATOM 751 O O . ILE A 1 96 ? -8.954 -4.071 2.385 1.00 98.75 96 ILE A O 1
ATOM 755 N N . GLN A 1 97 ? -9.775 -2.026 1.983 1.00 98.69 97 GLN A N 1
ATOM 756 C CA . GLN A 1 97 ? -10.311 -2.332 0.654 1.00 98.69 97 GLN A CA 1
ATOM 757 C C . GLN A 1 97 ? -9.323 -2.004 -0.465 1.00 98.69 97 GLN A C 1
ATOM 759 O O . GLN A 1 97 ? -9.291 -2.691 -1.488 1.00 98.69 97 GLN A O 1
ATOM 764 N N . GLU A 1 98 ? -8.514 -0.965 -0.270 1.00 98.25 98 GLU A N 1
ATOM 765 C CA . GLU A 1 98 ? -7.433 -0.580 -1.175 1.00 98.25 98 GLU A CA 1
ATOM 766 C C . GLU A 1 98 ? -6.237 -0.017 -0.412 1.00 98.25 98 GLU A C 1
ATOM 768 O O . GLU A 1 98 ? -6.387 0.588 0.654 1.00 98.25 98 GLU A O 1
ATOM 773 N N . ALA A 1 99 ? -5.059 -0.200 -1.003 1.00 98.44 99 ALA A N 1
ATOM 774 C CA . ALA A 1 99 ? -3.790 0.327 -0.542 1.00 98.44 99 ALA A CA 1
ATOM 775 C C . ALA A 1 99 ? -3.025 0.951 -1.716 1.00 98.44 99 ALA A C 1
ATOM 777 O O . ALA A 1 99 ? -2.783 0.299 -2.730 1.00 98.44 99 ALA A O 1
ATOM 778 N N . LEU A 1 100 ? -2.618 2.210 -1.566 1.00 98.38 100 LEU A N 1
ATOM 779 C CA . LEU A 1 100 ? -1.679 2.896 -2.448 1.00 98.38 100 LEU A CA 1
ATOM 780 C C . LEU A 1 100 ? -0.375 3.120 -1.682 1.00 98.38 100 LEU A C 1
ATOM 782 O O . LEU A 1 100 ? -0.374 3.752 -0.623 1.00 98.38 100 LEU A O 1
ATOM 786 N N . VAL A 1 101 ? 0.729 2.625 -2.231 1.00 98.25 101 VAL A N 1
ATOM 787 C CA . VAL A 1 101 ? 2.054 2.683 -1.612 1.00 98.25 101 VAL A CA 1
ATOM 788 C C . VAL A 1 101 ? 2.990 3.467 -2.525 1.00 98.25 101 VAL A C 1
ATOM 790 O O . VAL A 1 101 ? 3.362 2.998 -3.601 1.00 98.25 101 VAL A O 1
ATOM 793 N N . GLU A 1 102 ? 3.372 4.666 -2.095 1.00 97.81 102 GLU A N 1
ATOM 794 C CA . GLU A 1 102 ? 4.270 5.563 -2.825 1.00 97.81 102 GLU A CA 1
ATOM 795 C C . GLU A 1 102 ? 5.606 5.668 -2.082 1.00 97.81 102 GLU A C 1
ATOM 797 O O . GLU A 1 102 ? 5.638 6.040 -0.910 1.00 97.81 102 GLU A O 1
ATOM 802 N N . THR A 1 103 ? 6.723 5.356 -2.739 1.00 97.19 103 THR A N 1
ATOM 803 C CA . THR A 1 103 ? 8.041 5.237 -2.100 1.00 97.19 103 THR A CA 1
ATOM 804 C C . THR A 1 103 ? 9.136 6.011 -2.821 1.00 97.19 103 THR A C 1
ATOM 806 O O . THR A 1 103 ? 9.218 6.043 -4.048 1.00 97.19 103 THR A O 1
ATOM 809 N N . ILE A 1 104 ? 10.027 6.602 -2.026 1.00 95.75 104 ILE A N 1
ATOM 810 C CA . ILE A 1 104 ? 11.269 7.243 -2.462 1.00 95.75 104 ILE A CA 1
ATOM 811 C C . ILE A 1 104 ? 12.406 6.588 -1.686 1.00 95.75 104 ILE A C 1
ATOM 813 O O . ILE A 1 104 ? 12.403 6.631 -0.458 1.00 95.75 104 ILE A O 1
ATOM 817 N N . GLY A 1 105 ? 13.389 6.008 -2.372 1.00 93.31 105 GLY A N 1
ATOM 818 C CA . GLY A 1 105 ? 14.553 5.411 -1.719 1.00 93.31 105 GLY A CA 1
ATOM 819 C C . GLY A 1 105 ? 15.235 4.346 -2.570 1.00 93.31 105 GLY A C 1
ATOM 820 O O . GLY A 1 105 ? 15.293 4.463 -3.793 1.00 93.31 105 GLY A O 1
ATOM 821 N N . CYS A 1 106 ? 15.792 3.321 -1.921 1.00 93.69 106 CYS A N 1
ATOM 822 C CA . CYS A 1 106 ? 16.509 2.248 -2.610 1.00 93.69 106 CYS A CA 1
ATOM 823 C C . CYS A 1 106 ? 15.560 1.325 -3.395 1.00 93.69 106 CYS A C 1
ATOM 825 O O . CYS A 1 106 ? 14.363 1.262 -3.118 1.00 93.69 106 CYS A O 1
ATOM 827 N N . SER A 1 107 ? 16.099 0.554 -4.346 1.00 93.25 107 SER A N 1
ATOM 828 C CA . SER A 1 107 ? 15.299 -0.385 -5.149 1.00 93.25 107 SER A CA 1
ATOM 829 C C . SER A 1 107 ? 14.539 -1.401 -4.296 1.00 93.25 107 SER A C 1
ATOM 831 O O . SER A 1 107 ? 13.376 -1.689 -4.575 1.00 93.25 107 SER A O 1
ATOM 833 N N . GLY A 1 108 ? 15.148 -1.860 -3.197 1.00 94.06 108 GLY A N 1
ATOM 834 C CA . GLY A 1 108 ? 14.503 -2.739 -2.221 1.00 94.06 108 GLY A CA 1
ATOM 835 C C . GLY A 1 108 ? 13.182 -2.181 -1.681 1.00 94.06 108 GLY A C 1
ATOM 836 O O . GLY A 1 108 ? 12.241 -2.946 -1.511 1.00 94.06 108 GLY A O 1
ATOM 837 N N . MET A 1 109 ? 13.057 -0.856 -1.514 1.00 95.38 109 MET A N 1
ATOM 838 C CA . MET A 1 109 ? 11.803 -0.239 -1.064 1.00 95.38 109 MET A CA 1
ATOM 839 C C . MET A 1 109 ? 10.672 -0.416 -2.073 1.00 95.38 109 MET A C 1
ATOM 841 O O . MET A 1 109 ? 9.542 -0.641 -1.659 1.00 95.38 109 MET A O 1
ATOM 845 N N . THR A 1 110 ? 10.958 -0.363 -3.379 1.00 95.56 110 THR A N 1
ATOM 846 C CA . THR A 1 110 ? 9.918 -0.580 -4.399 1.00 95.56 110 THR A CA 1
ATOM 847 C C . THR A 1 110 ? 9.432 -2.030 -4.419 1.00 95.56 110 THR A C 1
ATOM 849 O O . THR A 1 110 ? 8.236 -2.261 -4.555 1.00 95.56 110 THR A O 1
ATOM 852 N N . HIS A 1 111 ? 10.309 -3.008 -4.163 1.00 95.81 111 HIS A N 1
ATOM 853 C CA . HIS A 1 111 ? 9.896 -4.408 -3.998 1.00 95.81 111 HIS A CA 1
ATOM 854 C C . HIS A 1 111 ? 9.108 -4.637 -2.699 1.00 95.81 111 HIS A C 1
ATOM 856 O O . HIS A 1 111 ? 8.108 -5.349 -2.709 1.00 95.81 111 HIS A O 1
ATOM 862 N N . SER A 1 112 ? 9.500 -4.004 -1.588 1.00 96.69 112 SER A N 1
ATOM 863 C CA . SER A 1 112 ? 8.707 -4.046 -0.351 1.00 96.69 112 SER A CA 1
ATOM 864 C C . SER A 1 112 ? 7.348 -3.365 -0.518 1.00 96.69 112 SER A C 1
ATOM 866 O O . SER A 1 112 ? 6.355 -3.849 0.010 1.00 96.69 112 SER A O 1
ATOM 868 N N . ALA A 1 113 ? 7.275 -2.270 -1.280 1.00 97.56 113 ALA A N 1
ATOM 869 C CA . ALA A 1 113 ? 6.015 -1.611 -1.607 1.00 97.56 113 ALA A CA 1
ATOM 870 C C . ALA A 1 113 ? 5.108 -2.508 -2.453 1.00 97.56 113 ALA A C 1
ATOM 872 O O . ALA A 1 113 ? 3.897 -2.510 -2.243 1.00 97.56 113 ALA A O 1
ATOM 873 N N . ALA A 1 114 ? 5.692 -3.275 -3.381 1.00 97.19 114 ALA A N 1
ATOM 874 C CA . ALA A 1 114 ? 4.956 -4.227 -4.204 1.00 97.19 114 ALA A CA 1
ATOM 875 C C . ALA A 1 114 ? 4.310 -5.282 -3.307 1.00 97.19 114 ALA A C 1
ATOM 877 O O . ALA A 1 114 ? 3.093 -5.413 -3.322 1.00 97.19 114 ALA A O 1
ATOM 878 N N . MET A 1 115 ? 5.105 -5.895 -2.425 1.00 97.19 115 MET A N 1
ATOM 879 C CA . MET A 1 115 ? 4.635 -6.848 -1.418 1.00 97.19 115 MET A CA 1
ATOM 880 C C . MET A 1 115 ? 3.554 -6.253 -0.499 1.00 97.19 115 MET A C 1
ATOM 882 O O . MET A 1 115 ? 2.528 -6.884 -0.260 1.00 97.19 115 MET A O 1
ATOM 886 N N . ALA A 1 116 ? 3.733 -5.023 -0.012 1.00 98.00 116 ALA A N 1
ATOM 887 C CA . ALA A 1 116 ? 2.742 -4.362 0.837 1.00 98.00 116 ALA A CA 1
ATOM 888 C C . ALA A 1 116 ? 1.396 -4.152 0.117 1.00 98.00 116 ALA A C 1
ATOM 890 O O . ALA A 1 116 ? 0.344 -4.314 0.734 1.00 98.00 116 ALA A O 1
ATOM 891 N N . ALA A 1 117 ? 1.410 -3.837 -1.183 1.00 97.44 117 ALA A N 1
ATOM 892 C CA . ALA A 1 117 ? 0.191 -3.705 -1.980 1.00 97.44 117 ALA A CA 1
ATOM 893 C C . ALA A 1 117 ? -0.555 -5.041 -2.175 1.00 97.44 117 ALA A C 1
ATOM 895 O O . ALA A 1 117 ? -1.759 -5.020 -2.426 1.00 97.44 117 ALA A O 1
ATOM 896 N N . GLU A 1 118 ? 0.122 -6.185 -2.040 1.00 97.19 118 GLU A N 1
ATOM 897 C CA . GLU A 1 118 ? -0.516 -7.512 -2.075 1.00 97.19 118 GLU A CA 1
ATOM 898 C C . GLU A 1 118 ? -1.046 -7.925 -0.702 1.00 97.19 118 GLU A C 1
ATOM 900 O O . GLU A 1 118 ? -2.137 -8.474 -0.606 1.00 97.19 118 GLU A O 1
ATOM 905 N N . ILE A 1 119 ? -0.278 -7.644 0.355 1.00 97.62 119 ILE A N 1
ATOM 906 C CA . ILE A 1 119 ? -0.564 -8.110 1.717 1.00 97.62 119 ILE A CA 1
ATOM 907 C C . ILE A 1 119 ? -1.686 -7.310 2.383 1.00 97.62 119 ILE A C 1
ATOM 909 O O . ILE A 1 119 ? -2.499 -7.881 3.103 1.00 97.62 119 ILE A O 1
ATOM 913 N N . LEU A 1 120 ? -1.704 -5.985 2.215 1.00 98.50 120 LEU A N 1
ATOM 914 C CA . LEU A 1 120 ? -2.567 -5.106 3.010 1.00 98.50 120 LEU A CA 1
ATOM 915 C C . LEU A 1 120 ? -4.069 -5.245 2.710 1.00 98.50 120 LEU A C 1
ATOM 917 O O . LEU A 1 120 ? -4.849 -5.239 3.667 1.00 98.50 120 LEU A O 1
ATOM 921 N N . PRO A 1 121 ? -4.525 -5.329 1.444 1.00 98.50 121 PRO A N 1
ATOM 922 C CA . PRO A 1 121 ? -5.950 -5.463 1.166 1.00 98.50 121 PRO A CA 1
ATOM 923 C C . PRO A 1 121 ? -6.542 -6.743 1.771 1.00 98.50 121 PRO A C 1
ATOM 925 O O . PRO A 1 121 ? -6.002 -7.831 1.613 1.00 98.50 121 PRO A O 1
ATOM 928 N N . GLY A 1 122 ? -7.686 -6.617 2.442 1.00 98.44 122 GLY A N 1
ATOM 929 C CA . GLY A 1 122 ? -8.356 -7.718 3.142 1.00 98.44 122 GLY A CA 1
ATOM 930 C C . GLY A 1 122 ? -7.975 -7.865 4.614 1.00 98.44 122 GLY A C 1
ATOM 931 O O . GLY A 1 122 ? -8.739 -8.472 5.361 1.00 98.44 122 GLY A O 1
ATOM 932 N N . LEU A 1 123 ? -6.869 -7.261 5.057 1.00 98.56 123 LEU A N 1
ATOM 933 C CA . LEU A 1 123 ? -6.547 -7.178 6.479 1.00 98.56 123 LEU A CA 1
ATOM 934 C C . LEU A 1 123 ? -7.403 -6.122 7.172 1.00 98.56 123 LEU A C 1
ATOM 936 O O . LEU A 1 123 ? -7.773 -5.090 6.598 1.00 98.56 123 LEU A O 1
ATOM 940 N N . THR A 1 124 ? -7.664 -6.341 8.454 1.00 98.50 124 THR A N 1
ATOM 941 C CA . THR A 1 124 ? -8.112 -5.267 9.333 1.00 98.50 124 THR A CA 1
ATOM 942 C C . THR A 1 124 ? -6.990 -4.263 9.583 1.00 98.50 124 THR A C 1
ATOM 944 O O . THR A 1 124 ? -5.803 -4.590 9.522 1.00 98.50 124 THR A O 1
ATOM 947 N N . VAL A 1 125 ? -7.344 -3.035 9.965 1.00 96.44 125 VAL A N 1
ATOM 948 C CA . VAL A 1 125 ? -6.347 -2.017 10.352 1.00 96.44 125 VAL A CA 1
ATOM 949 C C . VAL A 1 125 ? -5.442 -2.464 11.508 1.00 96.44 125 VAL A C 1
ATOM 951 O O . VAL A 1 125 ? -4.289 -2.041 11.579 1.00 96.44 125 VAL A O 1
ATOM 954 N N . LEU A 1 126 ? -5.936 -3.335 12.399 1.00 97.25 126 LEU A N 1
ATOM 955 C CA . LEU A 1 126 ? -5.147 -3.874 13.506 1.00 97.25 126 LEU A CA 1
ATOM 956 C C . LEU A 1 126 ? -4.207 -4.997 13.050 1.00 97.25 126 LEU A C 1
ATOM 958 O O . LEU A 1 126 ? -3.070 -5.049 13.512 1.00 97.25 126 LEU A O 1
ATOM 962 N N . GLU A 1 127 ? -4.643 -5.871 12.142 1.00 98.19 127 GLU A N 1
ATOM 963 C CA . GLU A 1 127 ? -3.763 -6.876 11.530 1.00 98.19 127 GLU A CA 1
ATOM 964 C C . GLU A 1 127 ? -2.648 -6.203 10.730 1.00 98.19 127 GLU A C 1
ATOM 966 O O . GLU A 1 127 ? -1.479 -6.529 10.926 1.00 98.19 127 GLU A O 1
ATOM 971 N N . ALA A 1 128 ? -2.980 -5.197 9.916 1.00 97.69 128 ALA A N 1
ATOM 972 C CA . ALA A 1 128 ? -2.002 -4.432 9.149 1.00 97.69 128 ALA A CA 1
ATOM 973 C C . ALA A 1 128 ? -0.946 -3.760 10.043 1.00 97.69 128 ALA A C 1
ATOM 975 O O . ALA A 1 128 ? 0.240 -3.805 9.728 1.00 97.69 128 ALA A O 1
ATOM 976 N N . LEU A 1 129 ? -1.345 -3.202 11.194 1.00 96.56 129 LEU A N 1
ATOM 977 C CA . LEU A 1 129 ? -0.418 -2.615 12.173 1.00 96.56 129 LEU A CA 1
ATOM 978 C C . LEU A 1 129 ? 0.581 -3.637 12.750 1.00 96.56 129 LEU A C 1
ATOM 980 O O . LEU A 1 129 ? 1.682 -3.258 13.147 1.00 96.56 129 LEU A O 1
ATOM 984 N N . ASN A 1 130 ? 0.193 -4.913 12.817 1.00 96.56 130 ASN A N 1
ATOM 985 C CA . ASN A 1 130 ? 0.998 -6.010 13.364 1.00 96.56 130 ASN A CA 1
ATOM 986 C C . ASN A 1 130 ? 1.656 -6.877 12.279 1.00 96.56 130 ASN A C 1
ATOM 988 O O . ASN A 1 130 ? 2.262 -7.901 12.594 1.00 96.56 130 ASN A O 1
ATOM 992 N N . THR A 1 131 ? 1.531 -6.487 11.014 1.00 96.12 131 THR A N 1
ATOM 993 C CA . THR A 1 131 ? 2.127 -7.196 9.885 1.00 96.12 131 THR A CA 1
ATOM 994 C C . THR A 1 131 ? 3.498 -6.610 9.579 1.00 96.12 131 THR A C 1
ATOM 996 O O . THR A 1 131 ? 3.661 -5.393 9.554 1.00 96.12 131 THR A O 1
ATOM 999 N N . ASP A 1 132 ? 4.490 -7.466 9.331 1.00 92.25 132 ASP A N 1
ATOM 1000 C CA . ASP A 1 132 ? 5.797 -7.004 8.870 1.00 92.25 132 ASP A CA 1
ATOM 1001 C C . ASP A 1 132 ? 5.757 -6.707 7.367 1.00 92.25 132 ASP A C 1
ATOM 1003 O O . ASP A 1 132 ? 5.648 -7.612 6.540 1.00 92.25 132 ASP A O 1
ATOM 1007 N N . LEU A 1 133 ? 5.859 -5.426 7.015 1.00 92.88 133 LEU A N 1
ATOM 1008 C CA . LEU A 1 133 ? 5.848 -4.953 5.629 1.00 92.88 133 LEU A CA 1
ATOM 1009 C C . LEU A 1 133 ? 7.260 -4.850 5.024 1.00 92.88 133 LEU A C 1
ATOM 1011 O O . LEU A 1 133 ? 7.443 -4.176 4.007 1.00 92.88 133 LEU A O 1
ATOM 1015 N N . VAL A 1 134 ? 8.259 -5.503 5.644 1.00 88.69 134 VAL A N 1
ATOM 1016 C CA . VAL A 1 134 ? 9.679 -5.625 5.241 1.00 88.69 134 VAL A CA 1
ATOM 1017 C C . VAL A 1 134 ? 10.468 -4.311 5.280 1.00 88.69 134 VAL A C 1
ATOM 1019 O O . VAL A 1 134 ? 11.623 -4.276 5.704 1.00 88.69 134 VAL A O 1
ATOM 1022 N N . CYS A 1 135 ? 9.866 -3.206 4.847 1.00 95.06 135 CYS A N 1
ATOM 1023 C CA . CYS A 1 135 ? 10.466 -1.885 4.824 1.00 95.06 135 CYS A CA 1
ATOM 1024 C C . CYS A 1 135 ? 10.018 -1.060 6.034 1.00 95.06 135 CYS A C 1
ATOM 1026 O O . CYS A 1 135 ? 8.831 -0.787 6.226 1.00 95.06 135 CYS A O 1
ATOM 1028 N N . ASP A 1 136 ? 10.989 -0.576 6.810 1.00 95.12 136 ASP A N 1
ATOM 1029 C CA . ASP A 1 136 ? 10.742 0.265 7.986 1.00 95.12 136 ASP A CA 1
ATOM 1030 C C . ASP A 1 136 ? 9.982 1.564 7.653 1.00 95.12 136 ASP A C 1
ATOM 1032 O O . ASP A 1 136 ? 9.147 2.007 8.441 1.00 95.12 136 ASP A O 1
ATOM 1036 N N . ALA A 1 137 ? 10.173 2.140 6.457 1.00 97.50 137 ALA A N 1
ATOM 1037 C CA . ALA A 1 137 ? 9.381 3.292 6.019 1.00 97.50 137 ALA A CA 1
ATOM 1038 C C . ALA A 1 137 ? 7.888 2.962 5.898 1.00 97.50 137 ALA A C 1
ATOM 1040 O O . ALA A 1 137 ? 7.061 3.783 6.290 1.00 97.50 137 ALA A O 1
ATOM 1041 N N . ILE A 1 138 ? 7.541 1.776 5.385 1.00 97.88 138 ILE A N 1
ATOM 1042 C CA . ILE A 1 138 ? 6.146 1.339 5.229 1.00 97.88 138 ILE A CA 1
ATOM 1043 C C . ILE A 1 138 ? 5.560 0.994 6.601 1.00 97.88 138 ILE A C 1
ATOM 1045 O O . ILE A 1 138 ? 4.474 1.461 6.932 1.00 97.88 138 ILE A O 1
ATOM 1049 N N . ASN A 1 139 ? 6.308 0.272 7.442 1.00 97.12 139 ASN A N 1
ATOM 1050 C CA . ASN A 1 139 ? 5.905 -0.021 8.820 1.00 97.12 139 ASN A CA 1
ATOM 1051 C C . ASN A 1 139 ? 5.674 1.273 9.631 1.00 97.12 139 ASN A C 1
ATOM 1053 O O . ASN A 1 139 ? 4.695 1.389 10.367 1.00 97.12 139 ASN A O 1
ATOM 1057 N N . THR A 1 140 ? 6.535 2.282 9.469 1.00 97.06 140 THR A N 1
ATOM 1058 C CA . THR A 1 140 ? 6.346 3.608 10.081 1.00 97.06 140 THR A CA 1
ATOM 1059 C C . THR A 1 140 ? 5.128 4.324 9.503 1.00 97.06 140 THR A C 1
ATOM 1061 O O . THR A 1 140 ? 4.317 4.835 10.270 1.00 97.06 140 THR A O 1
ATOM 1064 N N . ALA A 1 141 ? 4.946 4.312 8.180 1.00 98.19 141 ALA A N 1
ATOM 1065 C CA . ALA A 1 141 ? 3.785 4.920 7.536 1.00 98.19 141 ALA A CA 1
ATOM 1066 C C . ALA A 1 141 ? 2.471 4.284 8.015 1.00 98.19 141 ALA A C 1
ATOM 1068 O O . ALA A 1 141 ? 1.513 5.006 8.268 1.00 98.19 141 ALA A O 1
ATOM 1069 N N . MET A 1 142 ? 2.441 2.961 8.210 1.00 98.25 142 MET A N 1
ATOM 1070 C CA . MET A 1 142 ? 1.289 2.237 8.753 1.00 98.25 142 MET A CA 1
ATOM 1071 C C . MET A 1 142 ? 0.976 2.650 10.197 1.00 98.25 142 MET A C 1
ATOM 1073 O O . MET A 1 142 ? -0.189 2.864 10.526 1.00 98.25 142 MET A O 1
ATOM 1077 N N . ARG A 1 143 ? 1.995 2.836 11.051 1.00 97.50 143 ARG A N 1
ATOM 1078 C CA . ARG A 1 143 ? 1.810 3.359 12.420 1.00 97.50 143 ARG A CA 1
ATOM 1079 C C . ARG A 1 143 ? 1.226 4.770 12.418 1.00 97.50 143 ARG A C 1
ATOM 1081 O O . ARG A 1 143 ? 0.255 5.025 13.124 1.00 97.50 143 ARG A O 1
ATOM 1088 N N . GLU A 1 144 ? 1.781 5.668 11.606 1.00 97.69 144 GLU A N 1
ATOM 1089 C CA . GLU A 1 144 ? 1.287 7.046 11.503 1.00 97.69 144 GLU A CA 1
ATOM 1090 C C . GLU A 1 144 ? -0.130 7.101 10.924 1.00 97.69 144 GLU A C 1
ATOM 1092 O O . GLU A 1 144 ? -0.978 7.835 11.431 1.00 97.69 144 GLU A O 1
ATOM 1097 N N . LEU A 1 145 ? -0.419 6.281 9.909 1.00 98.06 145 LEU A N 1
ATOM 1098 C CA . LEU A 1 145 ? -1.755 6.136 9.334 1.00 98.06 145 LEU A CA 1
ATOM 1099 C C . LEU A 1 145 ? -2.755 5.649 10.381 1.00 98.06 145 LEU A C 1
ATOM 1101 O O . LEU A 1 145 ? -3.849 6.204 10.489 1.00 98.06 145 LEU A O 1
ATOM 1105 N N . PHE A 1 146 ? -2.372 4.643 11.170 1.00 97.56 146 PHE A N 1
ATOM 1106 C CA . PHE A 1 146 ? -3.212 4.109 12.235 1.00 97.56 146 PHE A CA 1
ATOM 1107 C C . PHE A 1 146 ? -3.603 5.207 13.229 1.00 97.56 146 PHE A C 1
ATOM 1109 O O . PHE A 1 146 ? -4.780 5.330 13.556 1.00 97.56 146 PHE A O 1
ATOM 1116 N N . LEU A 1 147 ? -2.659 6.066 13.639 1.00 96.50 147 LEU A N 1
ATOM 1117 C CA . LEU A 1 147 ? -2.952 7.216 14.504 1.00 96.50 147 LEU A CA 1
ATOM 1118 C C . LEU A 1 147 ? -3.948 8.198 13.871 1.00 96.50 147 LEU A C 1
ATOM 1120 O O . LEU A 1 147 ? -4.782 8.754 14.587 1.00 96.50 147 LEU A O 1
ATOM 1124 N N . GLN A 1 148 ? -3.888 8.415 12.551 1.00 95.88 148 GLN A N 1
ATOM 1125 C CA . GLN A 1 148 ? -4.867 9.263 11.866 1.00 95.88 148 GLN A CA 1
ATOM 1126 C C . GLN A 1 148 ? -6.261 8.629 11.899 1.00 95.88 148 GLN A C 1
ATOM 1128 O O . GLN A 1 148 ? -7.225 9.271 12.325 1.00 95.88 148 GLN A O 1
ATOM 1133 N N . ILE A 1 149 ? -6.375 7.372 11.464 1.00 95.75 149 ILE A N 1
ATOM 1134 C CA . ILE A 1 149 ? -7.681 6.763 11.207 1.00 95.75 149 ILE A CA 1
ATOM 1135 C C . ILE A 1 149 ? -8.467 6.508 12.495 1.00 95.75 149 ILE A C 1
ATOM 1137 O O . ILE A 1 149 ? -9.649 6.832 12.558 1.00 95.75 149 ILE A O 1
ATOM 1141 N N . VAL A 1 150 ? -7.809 6.054 13.568 1.00 94.50 150 VAL A N 1
ATOM 1142 C CA . VAL A 1 150 ? -8.482 5.811 14.860 1.00 94.50 150 VAL A CA 1
ATOM 1143 C C . VAL A 1 150 ? -8.887 7.098 15.582 1.00 94.50 150 VAL A C 1
ATOM 1145 O O . VAL A 1 150 ? -9.639 7.055 16.552 1.00 94.50 150 VAL A O 1
ATOM 1148 N N . TYR A 1 151 ? -8.403 8.251 15.112 1.00 92.19 151 TYR A N 1
ATOM 1149 C CA . TYR A 1 151 ? -8.784 9.574 15.603 1.00 92.19 151 TYR A CA 1
ATOM 1150 C C . TYR A 1 151 ? -9.793 10.284 14.676 1.00 92.19 151 TYR A C 1
ATOM 1152 O O . TYR A 1 151 ? -10.047 11.478 14.840 1.00 92.19 151 TYR A O 1
ATOM 1160 N N . GLY A 1 152 ? -10.347 9.584 13.675 1.00 92.44 152 GLY A N 1
ATOM 1161 C CA . GLY A 1 152 ? -11.273 10.152 12.685 1.00 92.44 152 GLY A CA 1
ATOM 1162 C C . GLY A 1 152 ? -10.629 11.170 11.742 1.00 92.44 152 GLY A C 1
ATOM 1163 O O . GLY A 1 152 ? -11.308 12.006 11.147 1.00 92.44 152 GLY A O 1
ATOM 1164 N N . ARG A 1 153 ? -9.299 11.159 11.602 1.00 95.19 153 ARG A N 1
ATOM 1165 C CA . ARG A 1 153 ? -8.602 12.005 10.627 1.00 95.19 153 ARG A CA 1
ATOM 1166 C C . ARG A 1 153 ? -8.577 11.295 9.286 1.00 95.19 153 ARG A C 1
ATOM 1168 O O . ARG A 1 153 ? -7.621 10.609 8.925 1.00 95.19 153 ARG A O 1
ATOM 1175 N N . SER A 1 154 ? -9.666 11.476 8.553 1.00 93.50 154 SER A N 1
ATOM 1176 C CA . SER A 1 154 ? -9.862 10.920 7.222 1.00 93.50 154 SER A CA 1
ATOM 1177 C C . SER A 1 154 ? -10.195 12.017 6.214 1.00 93.50 154 SER A C 1
ATOM 1179 O O . SER A 1 154 ? -10.931 12.956 6.511 1.00 93.50 154 SER A O 1
ATOM 1181 N N . GLN A 1 155 ? -9.687 11.869 4.990 1.00 91.94 155 GLN A N 1
ATOM 1182 C CA . GLN A 1 155 ? -10.065 12.713 3.854 1.00 91.94 155 GLN A CA 1
ATOM 1183 C C . GLN A 1 155 ? -11.542 12.524 3.476 1.00 91.94 155 GLN A C 1
ATOM 1185 O O . GLN A 1 155 ? -12.160 13.430 2.928 1.00 91.94 155 GLN A O 1
ATOM 1190 N N . SER A 1 156 ? -12.121 11.370 3.817 1.00 91.44 156 SER A N 1
ATOM 1191 C CA . SER A 1 156 ? -13.522 11.040 3.574 1.00 91.44 156 SER A CA 1
ATOM 1192 C C . SER A 1 156 ? -14.427 11.309 4.780 1.00 91.44 156 SER A C 1
ATOM 1194 O O . SER A 1 156 ? -15.571 10.862 4.789 1.00 91.44 156 SER A O 1
ATOM 1196 N N . ALA A 1 157 ? -13.948 12.025 5.808 1.00 88.75 157 ALA A N 1
ATOM 1197 C CA . ALA A 1 157 ? -14.692 12.243 7.054 1.00 88.75 157 ALA A CA 1
ATOM 1198 C C . ALA A 1 157 ? -16.059 12.920 6.846 1.00 88.75 157 ALA A C 1
ATOM 1200 O O . ALA A 1 157 ? -16.982 12.696 7.624 1.00 88.75 157 ALA A O 1
ATOM 1201 N N . PHE A 1 158 ? -16.208 13.715 5.783 1.00 88.38 158 PHE A N 1
ATOM 1202 C CA . PHE A 1 158 ? -17.442 14.435 5.450 1.00 88.38 158 PHE A CA 1
ATOM 1203 C C . PHE A 1 158 ? -18.125 13.922 4.174 1.00 88.38 158 PHE A C 1
ATOM 1205 O O . PHE A 1 158 ? -19.017 14.584 3.649 1.00 88.38 158 PHE A O 1
ATOM 1212 N N . SER A 1 159 ? -17.705 12.766 3.663 1.00 91.50 159 SER A N 1
ATOM 1213 C CA . SER A 1 159 ? -18.301 12.126 2.489 1.00 91.50 159 SER A CA 1
ATOM 1214 C C . SER A 1 159 ? -19.269 11.042 2.950 1.00 91.50 159 SER A C 1
ATOM 1216 O O . SER A 1 159 ? -18.857 10.132 3.662 1.00 91.50 159 SER A O 1
ATOM 1218 N N . GLU A 1 160 ? -20.540 11.131 2.562 1.00 90.56 160 GLU A N 1
ATOM 1219 C CA . GLU A 1 160 ? -21.516 10.067 2.827 1.00 90.56 160 GLU A CA 1
ATOM 1220 C C . GLU A 1 160 ? -21.039 8.761 2.166 1.00 90.56 160 GLU A C 1
ATOM 1222 O O . GLU A 1 160 ? -20.612 8.779 1.014 1.00 90.56 160 GLU A O 1
ATOM 1227 N N . ASP A 1 161 ? -21.013 7.665 2.932 1.00 89.50 161 ASP A N 1
ATOM 1228 C CA . ASP A 1 161 ? -20.438 6.354 2.559 1.00 89.50 161 ASP A CA 1
ATOM 1229 C C . ASP A 1 161 ? -18.929 6.361 2.207 1.00 89.50 161 ASP A C 1
ATOM 1231 O O . ASP A 1 161 ? -18.365 5.383 1.697 1.00 89.50 161 ASP A O 1
ATOM 1235 N N . GLY A 1 162 ? -18.245 7.464 2.522 1.00 93.69 162 GLY A N 1
ATOM 1236 C CA . GLY A 1 162 ? -16.821 7.675 2.296 1.00 93.69 162 GLY A CA 1
ATOM 1237 C C . GLY A 1 162 ? -16.437 7.823 0.823 1.00 93.69 162 GLY A C 1
ATOM 1238 O O . GLY A 1 162 ? -17.256 8.117 -0.042 1.00 93.69 162 GLY A O 1
ATOM 1239 N N . LEU A 1 163 ? -15.147 7.644 0.524 1.00 96.31 163 LEU A N 1
ATOM 1240 C CA . LEU A 1 163 ? -14.667 7.621 -0.861 1.00 96.31 163 LEU A CA 1
ATOM 1241 C C . LEU A 1 163 ? -14.797 6.220 -1.460 1.00 96.31 163 LEU A C 1
ATOM 1243 O O . LEU A 1 163 ? -14.657 5.213 -0.755 1.00 96.31 163 LEU A O 1
ATOM 1247 N N . ALA A 1 164 ? -15.043 6.169 -2.769 1.00 96.38 164 ALA A N 1
ATOM 1248 C CA . ALA A 1 164 ? -15.118 4.924 -3.519 1.00 96.38 164 ALA A CA 1
ATOM 1249 C C . ALA A 1 164 ? -13.769 4.189 -3.513 1.00 96.38 164 ALA A C 1
ATOM 1251 O O . ALA A 1 164 ? -12.708 4.810 -3.543 1.00 96.38 164 ALA A O 1
ATOM 1252 N N . VAL A 1 165 ? -13.813 2.855 -3.523 1.00 97.12 165 VAL A N 1
ATOM 1253 C CA . VAL A 1 165 ? -12.620 2.038 -3.788 1.00 97.12 165 VAL A CA 1
ATOM 1254 C C . VAL A 1 165 ? -12.163 2.331 -5.217 1.00 97.12 165 VAL A C 1
ATOM 1256 O O . VAL A 1 165 ? -12.941 2.153 -6.155 1.00 97.12 165 VAL A O 1
ATOM 1259 N N . GLY A 1 166 ? -10.930 2.796 -5.374 1.00 95.31 166 GLY A N 1
ATOM 1260 C CA . GLY A 1 166 ? -10.405 3.387 -6.603 1.00 95.31 166 GLY A CA 1
ATOM 1261 C C . GLY A 1 166 ? -9.939 4.831 -6.417 1.00 95.31 166 GLY A C 1
ATOM 1262 O O . GLY A 1 166 ? -9.088 5.282 -7.181 1.00 95.31 166 GLY A O 1
ATOM 1263 N N . ALA A 1 167 ? -10.423 5.541 -5.389 1.00 94.69 167 ALA A N 1
ATOM 1264 C CA . ALA A 1 167 ? -10.089 6.949 -5.166 1.00 94.69 167 ALA A CA 1
ATOM 1265 C C . ALA A 1 167 ? -8.577 7.172 -5.001 1.00 94.69 167 ALA A C 1
ATOM 1267 O O . ALA A 1 167 ? -8.034 8.122 -5.558 1.00 94.69 167 ALA A O 1
ATOM 1268 N N . GLY A 1 168 ? -7.866 6.257 -4.328 1.00 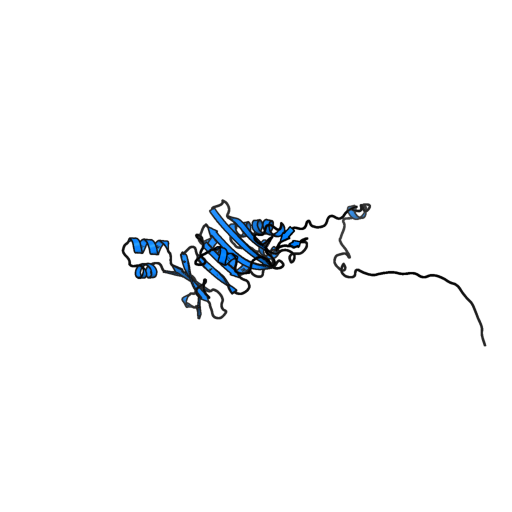93.75 168 GLY A N 1
ATOM 1269 C CA . GLY A 1 168 ? -6.407 6.349 -4.224 1.00 93.75 168 GLY A CA 1
ATOM 1270 C C . GLY A 1 168 ? -5.689 6.248 -5.574 1.00 93.75 168 GLY A C 1
ATOM 1271 O O . GLY A 1 168 ? -4.677 6.908 -5.790 1.00 93.75 168 GLY A O 1
ATOM 1272 N N . LEU A 1 169 ? -6.217 5.461 -6.512 1.00 93.94 169 LEU A N 1
ATOM 1273 C CA . LEU A 1 169 ? -5.657 5.372 -7.860 1.00 93.94 169 LEU A CA 1
ATOM 1274 C C . LEU A 1 169 ? -5.967 6.636 -8.679 1.00 93.94 169 LEU A C 1
ATOM 1276 O O . LEU A 1 169 ? -5.107 7.115 -9.419 1.00 93.94 169 LEU A O 1
ATOM 1280 N N . GLU A 1 170 ? -7.167 7.198 -8.525 1.00 92.25 170 GLU A N 1
ATOM 1281 C CA . GLU A 1 170 ? -7.589 8.450 -9.168 1.00 92.25 170 GLU A CA 1
ATOM 1282 C C . GLU A 1 170 ? -6.801 9.672 -8.665 1.00 92.25 170 GLU A C 1
ATOM 1284 O O . GLU A 1 170 ? -6.506 10.573 -9.456 1.00 92.25 170 GLU A O 1
ATOM 1289 N N . ASP A 1 171 ? -6.375 9.667 -7.397 1.00 90.25 171 ASP A N 1
ATOM 1290 C CA . ASP A 1 171 ? -5.520 10.698 -6.786 1.00 90.25 171 ASP A CA 1
ATOM 1291 C C . ASP A 1 171 ? -4.153 10.836 -7.483 1.00 90.25 171 ASP A C 1
ATOM 1293 O O . ASP A 1 171 ? -3.531 11.901 -7.430 1.00 90.25 171 ASP A O 1
ATOM 1297 N N . LEU A 1 172 ? -3.690 9.802 -8.200 1.00 92.81 172 LEU A N 1
ATOM 1298 C CA . LEU A 1 172 ? -2.489 9.886 -9.042 1.00 92.81 172 LEU A CA 1
ATOM 1299 C C . LEU A 1 172 ? -2.689 10.785 -10.276 1.00 92.81 172 LEU A C 1
ATOM 1301 O O . LEU A 1 172 ? -1.731 11.113 -10.979 1.00 92.81 172 LEU A O 1
ATOM 1305 N N . GLY A 1 173 ? -3.928 11.177 -10.568 1.00 89.25 173 GLY A N 1
ATOM 1306 C CA . GLY A 1 173 ? -4.281 12.060 -11.664 1.00 89.25 173 GLY A CA 1
ATOM 1307 C C . GLY A 1 173 ? -4.203 11.398 -13.042 1.00 89.25 173 GLY A C 1
ATOM 1308 O O . GLY A 1 173 ? -4.357 10.187 -13.224 1.00 89.25 173 GLY A O 1
ATOM 1309 N N . LYS A 1 174 ? -4.006 12.228 -14.074 1.00 84.25 174 LYS A N 1
ATOM 1310 C CA . LYS A 1 174 ? -4.051 11.774 -15.471 1.00 84.25 174 LYS A CA 1
ATOM 1311 C C . LYS A 1 174 ? -2.947 10.757 -15.756 1.00 84.25 174 LYS A C 1
ATOM 1313 O O . LYS A 1 174 ? -1.767 11.043 -15.585 1.00 84.25 174 LYS A O 1
ATOM 1318 N N . GLY A 1 175 ? -3.348 9.602 -16.283 1.00 81.31 175 GLY A N 1
ATOM 1319 C CA . GLY A 1 175 ? -2.428 8.522 -16.640 1.00 81.31 175 GLY A CA 1
ATOM 1320 C C . GLY A 1 175 ? -2.060 7.592 -15.483 1.00 81.31 175 GLY A C 1
ATOM 1321 O O . GLY A 1 175 ? -1.209 6.731 -15.694 1.00 81.31 175 GLY A O 1
ATOM 1322 N N . LEU A 1 176 ? -2.699 7.742 -14.310 1.00 90.81 176 LEU A N 1
ATOM 1323 C CA . LEU A 1 176 ? -2.553 6.853 -13.149 1.00 90.81 176 LEU A CA 1
ATOM 1324 C C . LEU A 1 176 ? -1.073 6.632 -12.791 1.00 90.81 176 LEU A C 1
ATOM 1326 O O . LEU A 1 176 ? -0.552 5.511 -12.818 1.00 90.81 176 LEU A O 1
ATOM 1330 N N . ARG A 1 177 ? -0.355 7.741 -12.585 1.00 90.62 177 ARG A N 1
ATOM 1331 C CA . ARG A 1 177 ? 1.104 7.757 -12.460 1.00 90.62 177 ARG A CA 1
ATOM 1332 C C . ARG A 1 177 ? 1.575 8.788 -11.437 1.00 90.62 177 ARG A C 1
ATOM 1334 O O . ARG A 1 177 ? 1.330 9.978 -11.608 1.00 90.62 177 ARG A O 1
ATOM 1341 N N . SER A 1 178 ? 2.337 8.334 -10.442 1.00 89.50 178 SER A N 1
ATOM 1342 C CA . SER A 1 178 ? 3.075 9.213 -9.525 1.00 89.50 178 SER A CA 1
ATOM 1343 C C . SER A 1 178 ? 4.459 9.587 -10.078 1.00 89.50 178 SER A C 1
ATOM 1345 O O . SER A 1 178 ? 4.895 9.106 -11.125 1.00 89.50 178 SER A O 1
ATOM 1347 N N . GLN A 1 179 ? 5.174 10.451 -9.357 1.00 88.44 179 GLN A N 1
ATOM 1348 C CA . GLN A 1 179 ? 6.564 10.825 -9.659 1.00 88.44 179 GLN A CA 1
ATOM 1349 C C . GLN A 1 179 ? 7.597 9.858 -9.053 1.00 88.44 179 GLN A C 1
ATOM 1351 O O . GLN A 1 179 ? 8.796 10.027 -9.267 1.00 88.44 179 GLN A O 1
ATOM 1356 N N . VAL A 1 180 ? 7.144 8.885 -8.260 1.00 95.06 180 VAL A N 1
ATOM 1357 C CA . VAL A 1 180 ? 7.977 8.036 -7.398 1.00 95.06 180 VAL A CA 1
ATOM 1358 C C . VAL A 1 180 ? 7.572 6.566 -7.537 1.00 95.06 180 VAL A C 1
ATOM 1360 O O . VAL A 1 180 ? 6.613 6.256 -8.248 1.00 95.06 180 VAL A O 1
ATOM 1363 N N . GLY A 1 181 ? 8.284 5.649 -6.874 1.00 96.69 181 GLY A N 1
ATOM 1364 C CA . GLY A 1 181 ? 7.923 4.229 -6.897 1.00 96.69 181 GLY A CA 1
ATOM 1365 C C . GLY A 1 181 ? 6.496 4.044 -6.386 1.00 96.69 181 GLY A C 1
ATOM 1366 O O . GLY A 1 181 ? 6.171 4.562 -5.324 1.00 96.69 181 GLY A O 1
ATOM 1367 N N . THR A 1 182 ? 5.634 3.376 -7.146 1.00 97.88 182 THR A N 1
ATOM 1368 C CA . THR A 1 182 ? 4.186 3.382 -6.896 1.00 97.88 182 THR A CA 1
ATOM 1369 C C . THR A 1 182 ? 3.588 2.014 -7.140 1.00 97.88 182 THR A C 1
ATOM 1371 O O . THR A 1 182 ? 3.686 1.477 -8.247 1.00 97.88 182 THR A O 1
ATOM 1374 N N . MET A 1 183 ? 2.917 1.505 -6.114 1.00 97.62 183 MET A N 1
ATOM 1375 C CA . MET A 1 183 ? 2.180 0.247 -6.135 1.00 97.62 183 MET A CA 1
ATOM 1376 C C . MET A 1 183 ? 0.768 0.507 -5.648 1.00 97.62 183 MET A C 1
ATOM 1378 O O . MET A 1 183 ? 0.548 1.334 -4.762 1.00 97.62 183 MET A O 1
ATOM 1382 N N . TYR A 1 184 ? -0.185 -0.202 -6.223 1.00 98.12 184 TYR A N 1
ATOM 1383 C CA . TYR A 1 184 ? -1.583 -0.094 -5.855 1.00 98.12 184 TYR A CA 1
ATOM 1384 C C . TYR A 1 184 ? -2.167 -1.490 -5.707 1.00 98.12 184 TYR A C 1
ATOM 1386 O O . TYR A 1 184 ? -1.825 -2.376 -6.478 1.00 98.12 184 TYR A O 1
ATOM 1394 N N . GLY A 1 185 ? -3.039 -1.708 -4.736 1.00 97.69 185 GLY A N 1
ATOM 1395 C CA . GLY A 1 185 ? -3.697 -2.991 -4.547 1.00 97.69 185 GLY A CA 1
ATOM 1396 C C . GLY A 1 185 ? -5.109 -2.807 -4.042 1.00 97.69 185 GLY A C 1
ATOM 1397 O O . GLY A 1 185 ? -5.387 -1.901 -3.260 1.00 97.69 185 GLY A O 1
ATOM 1398 N N . THR A 1 186 ? -6.010 -3.675 -4.491 1.00 98.31 186 THR A N 1
ATOM 1399 C CA . THR A 1 186 ? -7.384 -3.721 -3.985 1.00 98.31 186 THR A CA 1
ATOM 1400 C C . THR A 1 186 ? -7.760 -5.141 -3.630 1.00 98.31 186 THR A C 1
ATOM 1402 O O . THR A 1 186 ? -7.337 -6.082 -4.299 1.00 98.31 186 THR A O 1
ATOM 1405 N N . LEU A 1 187 ? -8.647 -5.298 -2.653 1.00 98.19 187 LEU A N 1
ATOM 1406 C CA . LEU A 1 187 ? -9.175 -6.612 -2.297 1.00 98.19 187 LEU A CA 1
ATOM 1407 C C . LEU A 1 187 ? -9.918 -7.259 -3.480 1.00 98.19 187 LEU A C 1
ATOM 1409 O O . LEU A 1 187 ? -9.907 -8.471 -3.656 1.00 98.19 187 LEU A O 1
ATOM 1413 N N . LYS A 1 188 ? -10.555 -6.439 -4.325 1.00 97.56 188 LYS A N 1
ATOM 1414 C CA . LYS A 1 188 ? -11.380 -6.910 -5.443 1.00 97.56 188 LYS A CA 1
ATOM 14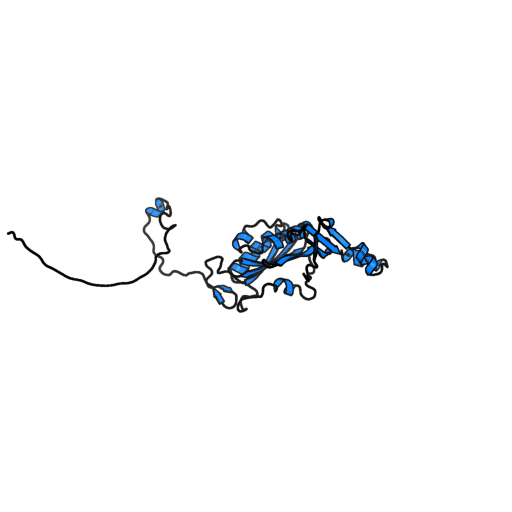15 C C . LYS A 1 188 ? -10.577 -7.336 -6.676 1.00 97.56 188 LYS A C 1
ATOM 1417 O O . LYS A 1 188 ? -11.061 -8.167 -7.442 1.00 97.56 188 LYS A O 1
ATOM 1422 N N . LYS A 1 189 ? -9.433 -6.699 -6.942 1.00 97.00 189 LYS A N 1
ATOM 1423 C CA . LYS A 1 189 ? -8.672 -6.853 -8.200 1.00 97.00 189 LYS A CA 1
ATOM 1424 C C . LYS A 1 189 ? -7.200 -7.211 -8.008 1.00 97.00 189 LYS A C 1
ATOM 1426 O O . LYS A 1 189 ? -6.500 -7.385 -9.006 1.00 97.00 189 LYS A O 1
ATOM 1431 N N . GLY A 1 190 ? -6.753 -7.350 -6.765 1.00 97.44 190 GLY A N 1
ATOM 1432 C CA . GLY A 1 190 ? -5.373 -7.668 -6.433 1.00 97.44 190 GLY A CA 1
ATOM 1433 C C . GLY A 1 190 ? -4.411 -6.496 -6.673 1.00 97.44 190 GLY A C 1
ATOM 1434 O O . GLY A 1 190 ? -4.852 -5.356 -6.881 1.00 97.44 190 GLY A O 1
ATOM 1435 N N . PRO A 1 191 ? -3.100 -6.769 -6.619 1.00 97.69 191 PRO A N 1
ATOM 1436 C CA . PRO A 1 191 ? -2.041 -5.775 -6.762 1.00 97.69 191 PRO A CA 1
ATOM 1437 C C . PRO A 1 191 ? -1.788 -5.345 -8.218 1.00 97.69 191 PRO A C 1
ATOM 1439 O O . PRO A 1 191 ? -2.084 -6.054 -9.182 1.00 97.69 191 PRO A O 1
ATOM 1442 N N . ARG A 1 192 ? -1.224 -4.148 -8.373 1.00 97.62 192 ARG A N 1
ATOM 1443 C CA . ARG A 1 192 ? -0.790 -3.497 -9.610 1.00 97.62 192 ARG A CA 1
ATOM 1444 C C . ARG A 1 192 ? 0.507 -2.742 -9.341 1.00 97.62 192 ARG A C 1
ATOM 1446 O O . ARG A 1 192 ? 0.538 -1.766 -8.590 1.00 97.62 192 ARG A O 1
ATOM 1453 N N . TYR A 1 193 ? 1.582 -3.183 -9.981 1.00 97.75 193 TYR A N 1
ATOM 1454 C CA . TYR A 1 193 ? 2.855 -2.474 -9.977 1.00 97.75 193 TYR A CA 1
ATOM 1455 C C . TYR A 1 193 ? 2.826 -1.407 -11.068 1.00 97.75 193 TYR A C 1
ATOM 1457 O O . TYR A 1 193 ? 2.610 -1.726 -12.238 1.00 97.75 193 TYR A O 1
ATOM 1465 N N . LEU A 1 194 ? 3.004 -0.138 -10.697 1.00 97.38 194 LEU A N 1
ATOM 1466 C CA . LEU A 1 194 ? 2.877 0.984 -11.633 1.00 97.38 194 LEU A CA 1
ATOM 1467 C C . LEU A 1 194 ? 4.246 1.575 -11.977 1.00 97.38 194 LEU A C 1
ATOM 1469 O O . LEU A 1 194 ? 4.552 1.800 -13.151 1.00 97.38 194 LEU A O 1
ATOM 1473 N N . GLU A 1 195 ? 5.068 1.809 -10.958 1.00 96.50 195 GLU A N 1
ATOM 1474 C CA . GLU A 1 195 ? 6.411 2.380 -11.076 1.00 96.50 195 GLU A CA 1
ATOM 1475 C C . GLU A 1 195 ? 7.356 1.610 -10.153 1.00 96.50 195 GLU A C 1
ATOM 1477 O O . GLU A 1 195 ? 7.286 1.751 -8.930 1.00 96.50 195 GLU A O 1
ATOM 1482 N N . MET A 1 196 ? 8.235 0.796 -10.735 1.00 96.25 196 MET A N 1
ATOM 1483 C CA . MET A 1 196 ? 9.309 0.112 -10.010 1.00 96.25 196 MET A CA 1
ATOM 1484 C C . MET A 1 196 ? 10.587 0.955 -10.069 1.00 96.25 196 MET A C 1
ATOM 1486 O O . MET A 1 196 ? 10.685 1.897 -10.859 1.00 96.25 196 MET A O 1
ATOM 1490 N N . ALA A 1 197 ? 11.604 0.610 -9.278 1.00 94.25 197 ALA A N 1
ATOM 1491 C CA . ALA A 1 197 ? 12.892 1.305 -9.339 1.00 94.25 197 ALA A CA 1
ATOM 1492 C C . ALA A 1 197 ? 13.533 1.264 -10.740 1.00 94.25 197 ALA A C 1
ATOM 1494 O O . ALA A 1 197 ? 14.264 2.185 -11.110 1.00 94.25 197 ALA A O 1
ATOM 1495 N N . GLU A 1 198 ? 13.251 0.230 -11.540 1.00 94.19 198 GLU A N 1
ATOM 1496 C CA . GLU A 1 198 ? 13.727 0.138 -12.921 1.00 94.19 198 GLU A CA 1
ATOM 1497 C C . GLU A 1 198 ? 13.025 1.115 -13.884 1.00 94.19 198 GLU A C 1
ATOM 1499 O O . GLU A 1 198 ? 13.630 1.540 -14.880 1.00 94.19 198 GLU A O 1
ATOM 1504 N N . GLY A 1 199 ? 11.774 1.487 -13.594 1.00 95.06 199 GLY A N 1
ATOM 1505 C CA . GLY A 1 199 ? 11.000 2.457 -14.364 1.00 95.06 199 GLY A CA 1
ATOM 1506 C C . GLY A 1 199 ? 9.503 2.153 -14.461 1.00 95.06 199 GLY A C 1
ATOM 1507 O O . GLY A 1 199 ? 8.926 1.416 -13.658 1.00 95.06 199 GLY A O 1
ATOM 1508 N N . TYR A 1 200 ? 8.896 2.730 -15.500 1.00 96.69 200 TYR A N 1
ATOM 1509 C CA . TYR A 1 200 ? 7.467 2.645 -15.782 1.00 96.69 200 TYR A CA 1
ATOM 1510 C C . TYR A 1 200 ? 7.096 1.209 -16.136 1.00 96.69 200 TYR A C 1
ATOM 1512 O O . TYR A 1 200 ? 7.594 0.677 -17.132 1.00 96.69 200 TYR A O 1
ATOM 1520 N N . VAL A 1 201 ? 6.220 0.586 -15.348 1.00 97.81 201 VAL A N 1
ATOM 1521 C CA . VAL A 1 201 ? 5.766 -0.785 -15.601 1.00 97.81 201 VAL A CA 1
ATOM 1522 C C . VAL A 1 201 ? 4.802 -0.780 -16.782 1.00 97.81 201 VAL A C 1
ATOM 1524 O O . VAL A 1 201 ? 3.770 -0.105 -16.753 1.00 97.81 201 VAL A O 1
ATOM 1527 N N . THR A 1 202 ? 5.159 -1.528 -17.825 1.00 97.69 202 THR A N 1
ATOM 1528 C CA . THR A 1 202 ? 4.393 -1.658 -19.072 1.00 97.69 202 THR A CA 1
ATOM 1529 C C . THR A 1 202 ? 3.534 -2.914 -19.103 1.00 97.69 202 THR A C 1
ATOM 1531 O O . THR A 1 202 ? 2.593 -2.975 -19.887 1.00 97.69 202 THR A O 1
ATOM 1534 N N . GLY A 1 203 ? 3.856 -3.913 -18.279 1.00 98.31 203 GLY A N 1
ATOM 1535 C CA . GLY A 1 203 ? 3.089 -5.148 -18.198 1.00 98.31 203 GLY A CA 1
ATOM 1536 C C . GLY A 1 203 ? 3.386 -5.937 -16.929 1.00 98.31 203 GLY A C 1
ATOM 1537 O O . GLY A 1 203 ? 4.532 -5.978 -16.485 1.00 98.31 203 GLY A O 1
ATOM 1538 N N . ILE A 1 204 ? 2.370 -6.576 -16.358 1.00 98.50 204 ILE A N 1
ATOM 1539 C CA . ILE A 1 204 ? 2.510 -7.541 -15.259 1.00 98.50 204 ILE A CA 1
ATOM 1540 C C . ILE A 1 204 ? 2.334 -8.942 -15.831 1.00 98.50 204 ILE A C 1
ATOM 1542 O O . ILE A 1 204 ? 1.356 -9.195 -16.532 1.00 98.50 204 ILE A O 1
ATOM 1546 N N . ALA A 1 205 ? 3.283 -9.828 -15.544 1.00 98.56 205 ALA A N 1
ATOM 1547 C CA . ALA A 1 205 ? 3.252 -11.226 -15.947 1.00 98.56 205 ALA A CA 1
ATOM 1548 C C . ALA A 1 205 ? 2.517 -12.064 -14.900 1.00 98.56 205 ALA A C 1
ATOM 1550 O O . ALA A 1 205 ? 2.901 -12.050 -13.728 1.00 98.56 205 ALA A O 1
ATOM 1551 N N . LEU A 1 206 ? 1.505 -12.804 -15.350 1.00 98.56 206 LEU A N 1
ATOM 1552 C CA . LEU A 1 206 ? 0.692 -13.698 -14.533 1.00 98.56 206 LEU A CA 1
ATOM 1553 C C . LEU A 1 206 ? 0.925 -15.158 -14.932 1.00 98.56 206 LEU A C 1
ATOM 1555 O O . LEU A 1 206 ? 1.100 -15.457 -16.123 1.00 98.56 206 LEU A O 1
ATOM 1559 N N . ASP A 1 207 ? 0.919 -16.056 -13.950 1.00 98.25 207 ASP A N 1
ATOM 1560 C CA . ASP A 1 207 ? 0.868 -17.500 -14.188 1.00 98.25 207 ASP A CA 1
ATOM 1561 C C . ASP A 1 207 ? -0.573 -18.027 -14.315 1.00 98.25 207 ASP A C 1
ATOM 1563 O O . ASP A 1 207 ? -1.525 -17.267 -14.491 1.00 98.25 207 ASP A O 1
ATOM 1567 N N . ALA A 1 208 ? -0.716 -19.355 -14.325 1.00 97.94 208 ALA A N 1
ATOM 1568 C CA . ALA A 1 208 ? -1.992 -20.035 -14.527 1.00 97.94 208 ALA A CA 1
ATOM 1569 C C . ALA A 1 208 ? -3.007 -19.810 -13.394 1.00 97.94 208 ALA A C 1
ATOM 1571 O O . ALA A 1 208 ? -4.196 -20.025 -13.629 1.00 97.94 208 ALA A O 1
ATOM 1572 N N . ASP A 1 209 ? -2.550 -19.369 -12.220 1.00 97.50 209 ASP A N 1
ATOM 1573 C CA . ASP A 1 209 ? -3.379 -19.090 -11.046 1.00 97.50 209 ASP A CA 1
ATOM 1574 C C . ASP A 1 209 ? -3.631 -17.576 -10.870 1.00 97.50 209 ASP A C 1
ATOM 1576 O O . ASP A 1 209 ? -4.120 -17.132 -9.832 1.00 97.50 209 ASP A O 1
ATOM 1580 N N . ASP A 1 210 ? -3.330 -16.779 -11.905 1.00 97.38 210 ASP A N 1
ATOM 1581 C CA . ASP A 1 210 ? -3.384 -15.313 -11.905 1.00 97.38 210 ASP A CA 1
ATOM 1582 C C . ASP A 1 210 ? -2.444 -14.658 -10.862 1.00 97.38 210 ASP A C 1
ATOM 1584 O O . ASP A 1 210 ? -2.625 -13.490 -10.498 1.00 97.38 210 ASP A O 1
ATOM 1588 N N . GLU A 1 211 ? -1.404 -15.367 -10.405 1.00 97.31 211 GLU A N 1
ATOM 1589 C CA . GLU A 1 211 ? -0.402 -14.832 -9.479 1.00 97.31 211 GLU A CA 1
ATOM 1590 C C . GLU A 1 211 ? 0.673 -14.035 -10.232 1.00 97.31 211 GLU A C 1
ATOM 1592 O O . GLU A 1 211 ? 1.093 -14.391 -11.337 1.00 97.31 211 GLU A O 1
ATOM 1597 N N . ILE A 1 212 ? 1.151 -12.935 -9.636 1.00 98.25 212 ILE A N 1
ATOM 1598 C CA . ILE A 1 212 ? 2.222 -12.135 -10.239 1.00 98.25 212 ILE A CA 1
ATOM 1599 C C . ILE A 1 212 ? 3.544 -12.898 -10.154 1.00 98.25 212 ILE A C 1
ATOM 1601 O O . ILE A 1 212 ? 4.073 -13.151 -9.074 1.00 98.25 212 ILE A O 1
ATOM 1605 N N . ILE A 1 213 ? 4.141 -13.180 -11.312 1.00 97.94 213 ILE A N 1
ATOM 1606 C CA . ILE A 1 213 ? 5.431 -13.882 -11.404 1.00 97.94 213 ILE A CA 1
ATOM 1607 C C . ILE A 1 213 ? 6.563 -13.008 -11.950 1.00 97.94 213 ILE A C 1
ATOM 1609 O O . ILE A 1 213 ? 7.729 -13.418 -11.948 1.00 97.94 213 ILE A O 1
ATOM 1613 N N . GLY A 1 214 ? 6.241 -11.810 -12.436 1.00 97.88 214 GLY A N 1
ATOM 1614 C CA . GLY A 1 214 ? 7.202 -10.864 -12.987 1.00 97.88 214 GLY A CA 1
ATOM 1615 C C . GLY A 1 214 ? 6.543 -9.624 -13.582 1.00 97.88 214 GLY A C 1
ATOM 1616 O O . GLY A 1 214 ? 5.324 -9.462 -13.553 1.00 97.88 214 GLY A O 1
ATOM 1617 N N . TYR A 1 215 ? 7.356 -8.741 -14.149 1.00 98.38 215 TYR A N 1
ATOM 1618 C CA . TYR A 1 215 ? 6.882 -7.523 -14.802 1.00 98.38 215 TYR A CA 1
ATOM 1619 C C . TYR A 1 215 ? 7.827 -7.066 -15.914 1.00 98.38 215 TYR A C 1
ATOM 1621 O O . TYR A 1 215 ? 9.023 -7.365 -15.919 1.00 98.38 215 TYR A O 1
ATOM 1629 N N . GLN A 1 216 ? 7.273 -6.316 -16.859 1.00 98.50 216 GLN A N 1
ATOM 1630 C CA . GLN A 1 216 ? 7.980 -5.597 -17.912 1.00 98.50 216 GLN A CA 1
ATOM 1631 C C . GLN A 1 216 ? 7.973 -4.107 -17.597 1.00 98.50 216 GLN A C 1
ATOM 1633 O O . GLN A 1 216 ? 6.997 -3.577 -17.064 1.00 98.50 216 GLN A O 1
ATOM 1638 N N . PHE A 1 217 ? 9.052 -3.420 -17.946 1.00 98.06 217 PHE A N 1
ATOM 1639 C CA . PHE A 1 217 ? 9.196 -1.997 -17.676 1.00 98.06 217 PHE A CA 1
ATOM 1640 C C . PHE A 1 217 ? 9.926 -1.281 -18.805 1.00 98.06 217 PHE A C 1
ATOM 1642 O O . PHE A 1 217 ? 10.639 -1.897 -19.597 1.00 98.06 217 PHE A O 1
ATOM 1649 N N . VAL A 1 218 ? 9.812 0.045 -18.823 1.00 98.00 218 VAL A N 1
ATOM 1650 C CA . VAL A 1 218 ? 10.655 0.941 -19.615 1.00 98.00 218 VAL A CA 1
ATOM 1651 C C . VAL A 1 218 ? 11.350 1.953 -18.709 1.00 98.00 218 VAL A C 1
ATOM 1653 O O . VAL A 1 218 ? 10.729 2.660 -17.912 1.00 98.00 218 VAL A O 1
ATOM 1656 N N . SER A 1 219 ? 12.673 2.045 -18.836 1.00 97.12 219 SER A N 1
ATOM 1657 C CA . SER A 1 219 ? 13.462 3.024 -18.092 1.00 97.12 219 SER A CA 1
ATOM 1658 C C . SER A 1 219 ? 13.418 4.379 -18.798 1.00 97.12 219 SER A C 1
ATOM 1660 O O . SER A 1 219 ? 14.149 4.623 -19.760 1.00 97.12 219 SER A O 1
ATOM 1662 N N . LEU A 1 220 ? 12.565 5.284 -18.313 1.00 94.31 220 LEU A N 1
ATOM 1663 C CA . LEU A 1 220 ? 12.333 6.588 -18.948 1.00 94.31 220 LEU A CA 1
ATOM 1664 C C . LEU A 1 220 ? 13.600 7.456 -19.026 1.00 94.31 220 LEU A C 1
ATOM 1666 O O . LEU A 1 220 ? 13.805 8.165 -20.013 1.00 94.31 220 LEU A O 1
ATOM 1670 N N . GLY A 1 221 ? 14.482 7.368 -18.024 1.00 95.19 221 GLY A N 1
ATOM 1671 C CA . GLY A 1 221 ? 15.779 8.052 -18.038 1.00 95.19 221 GLY A CA 1
ATOM 1672 C C . GLY A 1 221 ? 16.677 7.557 -19.174 1.00 95.19 221 GLY A C 1
ATOM 1673 O O . GLY A 1 221 ? 17.127 8.356 -19.994 1.00 95.19 221 GLY A O 1
ATOM 1674 N N . LYS A 1 222 ? 16.855 6.232 -19.291 1.00 97.50 222 LYS A N 1
ATOM 1675 C CA . LYS A 1 222 ? 17.644 5.623 -20.378 1.00 97.50 222 LYS A CA 1
ATOM 1676 C C . LYS A 1 222 ? 17.047 5.927 -21.751 1.00 97.50 222 LYS A C 1
ATOM 1678 O O . LYS A 1 222 ? 17.785 6.305 -22.654 1.00 97.50 222 LYS A O 1
ATOM 1683 N N . MET A 1 223 ? 15.724 5.813 -21.895 1.00 98.06 223 MET A N 1
ATOM 1684 C CA . MET A 1 223 ? 15.015 6.152 -23.134 1.00 98.06 223 MET A CA 1
ATOM 1685 C C . MET A 1 223 ? 15.307 7.596 -23.554 1.00 98.06 223 MET A C 1
ATOM 1687 O O . MET A 1 223 ? 15.670 7.851 -24.700 1.00 98.06 223 MET A O 1
ATOM 1691 N N . THR A 1 224 ? 15.214 8.538 -22.613 1.00 97.62 224 THR A N 1
ATOM 1692 C CA . THR A 1 224 ? 15.491 9.956 -22.875 1.00 97.62 224 THR A CA 1
ATOM 1693 C C . THR A 1 224 ? 16.945 10.178 -23.299 1.00 97.62 224 THR A C 1
ATOM 1695 O O . THR A 1 224 ? 17.209 10.960 -24.212 1.00 97.62 224 THR A O 1
ATOM 1698 N N . ASP A 1 225 ? 17.897 9.478 -22.681 1.00 98.25 225 ASP A N 1
ATOM 1699 C CA . ASP A 1 225 ? 19.313 9.575 -23.044 1.00 98.25 225 ASP A CA 1
ATOM 1700 C C . ASP A 1 225 ? 19.623 8.979 -24.424 1.00 98.25 225 ASP A C 1
ATOM 1702 O O . ASP A 1 225 ? 20.477 9.513 -25.134 1.00 98.25 225 ASP A O 1
ATOM 1706 N N . PHE A 1 226 ? 18.929 7.915 -24.838 1.00 98.38 226 PHE A N 1
ATOM 1707 C CA . PHE A 1 226 ? 19.024 7.381 -26.201 1.00 98.38 226 PHE A CA 1
ATOM 1708 C C . PHE A 1 226 ? 18.484 8.373 -27.237 1.00 98.38 226 PHE A C 1
ATOM 1710 O O . PHE A 1 226 ? 19.170 8.654 -28.221 1.00 98.38 226 PHE A O 1
ATOM 1717 N N . ILE A 1 227 ? 17.332 8.996 -26.966 1.00 98.44 227 ILE A N 1
ATOM 1718 C CA . ILE A 1 227 ? 16.757 10.034 -27.839 1.00 98.44 227 ILE A CA 1
ATOM 1719 C C . ILE A 1 227 ? 17.720 11.219 -27.985 1.00 98.44 227 ILE A C 1
ATOM 1721 O O . ILE A 1 227 ? 17.988 11.675 -29.095 1.00 98.44 227 ILE A O 1
ATOM 1725 N N . LYS A 1 228 ? 18.315 11.693 -26.882 1.00 98.12 228 LYS A N 1
ATOM 1726 C CA . LYS A 1 228 ? 19.317 12.777 -26.915 1.00 98.12 228 LYS A CA 1
ATOM 1727 C C . LYS A 1 228 ? 20.548 12.436 -27.760 1.00 98.12 228 LYS A C 1
ATOM 1729 O O . LYS A 1 228 ? 21.183 13.343 -28.289 1.00 98.12 228 LYS A O 1
ATOM 1734 N N . LYS A 1 229 ? 20.896 11.152 -27.874 1.00 98.12 229 LYS A N 1
ATOM 1735 C CA . LYS A 1 229 ? 22.010 10.658 -28.700 1.00 98.12 229 LYS A CA 1
ATOM 1736 C C . LYS A 1 229 ? 21.630 10.456 -30.171 1.00 98.12 229 LYS A C 1
ATOM 1738 O O . LYS A 1 229 ? 22.497 10.082 -30.955 1.00 98.12 229 LYS A O 1
ATOM 1743 N N . GLY A 1 230 ? 20.383 10.743 -30.545 1.00 97.94 230 GLY A N 1
ATOM 1744 C CA . GLY A 1 230 ? 19.906 10.717 -31.924 1.00 97.94 230 GLY A CA 1
ATOM 1745 C C . GLY A 1 230 ? 19.114 9.470 -32.311 1.00 97.94 230 GLY A C 1
ATOM 1746 O O . GLY A 1 230 ? 18.753 9.355 -33.479 1.00 97.94 230 GLY A O 1
ATOM 1747 N N . ASP A 1 231 ? 18.824 8.558 -31.374 1.00 98.12 231 ASP A N 1
ATOM 1748 C CA . ASP A 1 231 ? 17.877 7.471 -31.646 1.00 98.12 231 ASP A CA 1
ATOM 1749 C C . ASP A 1 231 ? 16.462 8.047 -31.833 1.00 98.12 231 ASP A C 1
ATOM 1751 O O . ASP A 1 231 ? 16.038 8.951 -31.106 1.00 98.12 231 ASP A O 1
ATOM 1755 N N . ASP A 1 232 ? 15.697 7.499 -32.778 1.00 98.19 232 ASP A N 1
ATOM 1756 C CA . ASP A 1 232 ? 14.269 7.796 -32.871 1.00 98.19 232 ASP A CA 1
ATOM 1757 C C . ASP A 1 232 ? 13.503 7.205 -31.663 1.00 98.19 232 ASP A C 1
ATOM 1759 O O . ASP A 1 232 ? 13.995 6.277 -31.004 1.00 98.19 232 ASP A O 1
ATOM 1763 N N . PRO A 1 233 ? 12.286 7.699 -31.355 1.00 96.94 233 PRO A N 1
ATOM 1764 C CA . PRO A 1 233 ? 11.538 7.267 -30.175 1.00 96.94 233 PRO A CA 1
ATOM 1765 C C . PRO A 1 233 ? 11.313 5.753 -30.061 1.00 96.94 233 PRO A C 1
ATOM 1767 O O . PRO A 1 233 ? 11.370 5.225 -28.949 1.00 96.94 233 PRO A O 1
ATOM 1770 N N . ASN A 1 234 ? 11.090 5.044 -31.173 1.00 97.69 234 ASN A N 1
ATOM 1771 C CA . ASN A 1 234 ? 10.827 3.604 -31.137 1.00 97.69 234 ASN A CA 1
ATOM 1772 C C . ASN A 1 234 ? 12.114 2.823 -30.862 1.00 97.69 234 ASN A C 1
ATOM 1774 O O . ASN A 1 234 ? 12.126 1.932 -30.013 1.00 97.69 234 ASN A O 1
ATOM 1778 N N . THR A 1 235 ? 13.218 3.192 -31.513 1.00 98.19 235 THR A N 1
ATOM 1779 C CA . THR A 1 235 ? 14.530 2.586 -31.239 1.00 98.19 235 THR A CA 1
ATOM 1780 C C . THR A 1 235 ? 14.956 2.809 -29.784 1.00 98.19 235 THR A C 1
ATOM 1782 O O . THR A 1 235 ? 15.436 1.884 -29.126 1.00 98.19 235 THR A O 1
ATOM 1785 N N . ALA A 1 236 ? 14.746 4.015 -29.250 1.00 98.25 236 ALA A N 1
ATOM 1786 C CA . ALA A 1 236 ? 15.054 4.333 -27.859 1.00 98.25 236 ALA A CA 1
ATOM 1787 C C . ALA A 1 236 ? 14.198 3.533 -26.864 1.00 98.25 236 ALA A C 1
ATOM 1789 O O . ALA A 1 236 ? 14.719 3.063 -25.851 1.00 98.25 236 ALA A O 1
ATOM 1790 N N . TRP A 1 237 ? 12.905 3.355 -27.156 1.00 98.00 237 TRP A N 1
ATOM 1791 C CA . TRP A 1 237 ? 11.996 2.523 -26.363 1.00 98.00 237 TRP A CA 1
ATOM 1792 C C . TRP A 1 237 ? 12.474 1.070 -26.300 1.00 98.00 237 TRP A C 1
ATOM 1794 O O . TRP A 1 237 ? 12.638 0.513 -25.213 1.00 98.00 237 TRP A O 1
ATOM 1804 N N . GLU A 1 238 ? 12.777 0.478 -27.457 1.00 98.00 238 GLU A N 1
ATOM 1805 C CA . GLU A 1 238 ? 13.243 -0.908 -27.561 1.00 98.00 238 GLU A CA 1
ATOM 1806 C C . GLU A 1 238 ? 14.560 -1.147 -26.809 1.00 98.00 238 GLU A C 1
ATOM 1808 O O . GLU A 1 238 ? 14.743 -2.207 -26.215 1.00 98.00 238 GLU A O 1
ATOM 1813 N N . LYS A 1 239 ? 15.459 -0.154 -26.769 1.00 98.00 239 LYS A N 1
ATOM 1814 C CA . LYS A 1 239 ? 16.710 -0.221 -25.992 1.00 98.00 239 LYS A CA 1
ATOM 1815 C C . LYS A 1 239 ? 16.514 -0.010 -24.487 1.00 98.00 239 LYS A C 1
ATOM 1817 O O . LYS A 1 239 ? 17.361 -0.430 -23.699 1.00 98.00 239 LYS A O 1
ATOM 1822 N N . ALA A 1 240 ? 15.461 0.697 -24.081 1.00 98.06 240 ALA A N 1
ATOM 1823 C CA . ALA A 1 240 ? 15.221 1.081 -22.690 1.00 98.06 240 ALA A CA 1
ATOM 1824 C C . ALA A 1 240 ? 14.256 0.151 -21.942 1.00 98.06 240 ALA A C 1
ATOM 1826 O O . ALA A 1 240 ? 14.149 0.266 -20.715 1.00 98.06 240 ALA A O 1
ATOM 1827 N N . LYS A 1 241 ? 13.557 -0.740 -22.653 1.00 98.00 241 LYS A N 1
ATOM 1828 C CA . LYS A 1 241 ? 12.685 -1.738 -22.036 1.00 98.00 241 LYS A CA 1
ATOM 1829 C C . LYS A 1 241 ? 13.476 -2.874 -21.387 1.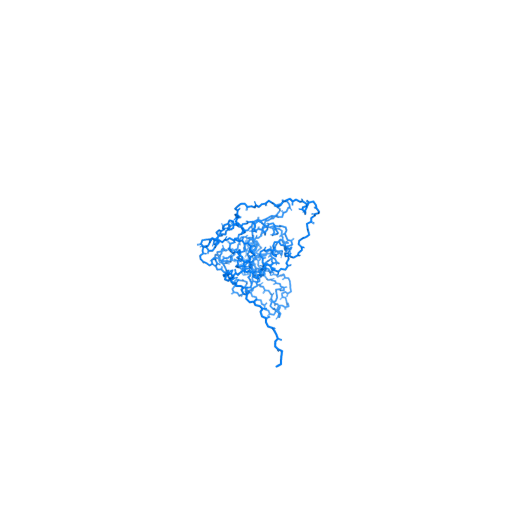00 98.00 241 LYS A C 1
ATOM 1831 O O . LYS A 1 241 ? 14.595 -3.192 -21.786 1.00 98.00 241 LYS A O 1
ATOM 1836 N N . GLY A 1 242 ? 12.874 -3.499 -20.389 1.00 97.88 242 GLY A N 1
ATOM 1837 C CA . GLY A 1 242 ? 13.424 -4.645 -19.683 1.00 97.88 242 GLY A CA 1
ATOM 1838 C C . GLY A 1 242 ? 12.329 -5.447 -18.995 1.00 97.88 242 GLY A C 1
ATOM 1839 O O . GLY A 1 242 ? 11.142 -5.139 -19.112 1.00 97.88 242 GLY A O 1
ATOM 1840 N N . GLN A 1 243 ? 12.738 -6.496 -18.289 1.00 97.81 243 GLN A N 1
ATOM 1841 C CA . GLN A 1 243 ? 11.832 -7.358 -17.541 1.00 97.81 243 GLN A CA 1
ATOM 1842 C C . GLN A 1 243 ? 12.500 -7.900 -16.277 1.00 97.81 243 GLN A C 1
ATOM 1844 O O . GLN A 1 243 ? 13.727 -8.009 -16.222 1.00 97.81 243 GLN A O 1
ATOM 1849 N N . TYR A 1 244 ? 11.687 -8.257 -15.289 1.00 97.12 244 TYR A N 1
ATOM 1850 C CA . TYR A 1 244 ? 12.109 -8.854 -14.025 1.00 97.12 244 TYR A CA 1
ATOM 1851 C C . TYR A 1 244 ? 11.194 -10.029 -13.661 1.00 97.12 244 TYR A C 1
ATOM 1853 O O . TYR A 1 244 ? 9.994 -9.987 -13.927 1.00 97.12 244 TYR A O 1
ATOM 1861 N N . GLY A 1 245 ? 11.748 -11.064 -13.027 1.00 96.44 245 GLY A N 1
ATOM 1862 C CA . GLY A 1 245 ? 11.010 -12.270 -12.643 1.00 96.44 245 GLY A CA 1
ATOM 1863 C C . GLY A 1 245 ? 10.827 -13.268 -13.791 1.00 96.44 245 GLY A C 1
ATOM 1864 O O . GLY A 1 245 ? 11.555 -13.250 -14.787 1.00 96.44 245 GLY A O 1
ATOM 1865 N N . ARG A 1 246 ? 9.847 -14.161 -13.647 1.00 97.50 246 ARG A N 1
ATOM 1866 C CA . ARG A 1 246 ? 9.575 -15.294 -14.547 1.00 97.50 246 ARG A CA 1
ATOM 1867 C C . ARG A 1 246 ? 8.671 -14.910 -15.724 1.00 97.50 246 ARG A C 1
ATOM 1869 O O . ARG A 1 246 ? 7.736 -15.621 -16.060 1.00 97.50 246 ARG A O 1
ATOM 1876 N N . VAL A 1 247 ? 8.948 -13.785 -16.385 1.00 97.56 247 VAL A N 1
ATOM 1877 C CA . VAL A 1 247 ? 8.102 -13.275 -17.489 1.00 97.56 247 VAL A CA 1
ATOM 1878 C C . VAL A 1 247 ? 7.999 -14.259 -18.661 1.00 97.56 247 VAL A C 1
ATOM 1880 O O . VAL A 1 247 ? 6.972 -14.307 -19.328 1.00 97.56 247 VAL A O 1
ATOM 1883 N N . ALA A 1 248 ? 9.032 -15.073 -18.900 1.00 97.44 248 ALA A N 1
ATOM 1884 C CA . ALA A 1 248 ? 9.007 -16.104 -19.940 1.00 97.44 248 ALA A CA 1
ATOM 1885 C C . ALA A 1 248 ? 8.015 -17.248 -19.650 1.00 97.44 248 ALA A C 1
ATOM 1887 O O . ALA A 1 248 ? 7.580 -17.911 -20.588 1.00 97.44 248 ALA A O 1
ATOM 1888 N N . ASP A 1 249 ? 7.645 -17.445 -18.382 1.00 97.56 249 ASP A N 1
ATOM 1889 C CA . ASP A 1 249 ? 6.708 -18.483 -17.942 1.00 97.56 249 ASP A CA 1
ATOM 1890 C C . ASP A 1 249 ? 5.259 -17.959 -17.885 1.00 97.56 249 ASP A C 1
ATOM 1892 O O . ASP A 1 249 ? 4.347 -18.686 -17.494 1.00 97.56 249 ASP A O 1
ATOM 1896 N N . ALA A 1 250 ? 5.036 -16.689 -18.245 1.00 97.62 250 ALA A N 1
ATOM 1897 C CA . ALA A 1 250 ? 3.740 -16.039 -18.126 1.00 97.62 250 ALA A CA 1
ATOM 1898 C C . ALA A 1 250 ? 2.725 -16.623 -19.111 1.00 97.62 250 ALA A C 1
ATOM 1900 O O . ALA A 1 250 ? 2.972 -16.679 -20.318 1.00 97.62 250 ALA A O 1
ATOM 1901 N N . VAL A 1 251 ? 1.541 -16.973 -18.612 1.00 98.25 251 VAL A N 1
ATOM 1902 C CA . VAL A 1 251 ? 0.403 -17.341 -19.471 1.00 98.25 251 VAL A CA 1
ATOM 1903 C C . VAL A 1 251 ? -0.345 -16.099 -19.957 1.00 98.25 251 VAL A C 1
ATOM 1905 O O . VAL A 1 251 ? -1.036 -16.146 -20.976 1.00 98.25 251 VAL A O 1
ATOM 1908 N N . LYS A 1 252 ? -0.195 -14.976 -19.241 1.00 97.75 252 LYS A N 1
ATOM 1909 C CA . LYS A 1 252 ? -0.821 -13.692 -19.555 1.00 97.75 252 LYS A CA 1
ATOM 1910 C C . LYS A 1 252 ? 0.080 -12.532 -19.134 1.00 97.75 252 LYS A C 1
ATOM 1912 O O . LYS A 1 252 ? 0.726 -12.585 -18.092 1.00 97.75 252 LYS A O 1
ATOM 1917 N N . ILE A 1 253 ? 0.090 -11.464 -19.931 1.00 98.19 253 ILE A N 1
ATOM 1918 C CA . ILE A 1 253 ? 0.692 -10.179 -19.560 1.00 98.19 253 ILE A CA 1
ATOM 1919 C C . ILE A 1 253 ? -0.394 -9.110 -19.652 1.00 98.19 253 ILE A C 1
ATOM 1921 O O . ILE A 1 253 ? -1.034 -8.999 -20.696 1.00 98.19 253 ILE A O 1
ATOM 1925 N N . ILE A 1 254 ? -0.605 -8.355 -18.574 1.00 98.25 254 ILE A N 1
ATOM 1926 C CA . ILE A 1 254 ? -1.649 -7.320 -18.486 1.00 98.25 254 ILE A CA 1
ATOM 1927 C C . ILE A 1 254 ? -1.060 -5.918 -18.365 1.00 98.25 254 ILE A C 1
ATOM 1929 O O . ILE A 1 254 ? -0.044 -5.735 -17.692 1.00 98.25 254 ILE A O 1
ATOM 1933 N N . ASP A 1 255 ? -1.714 -4.919 -18.964 1.00 97.56 255 ASP A N 1
ATOM 1934 C CA . ASP A 1 255 ? -1.416 -3.508 -18.683 1.00 97.56 255 ASP A CA 1
ATOM 1935 C C . ASP A 1 255 ? -1.980 -3.145 -17.296 1.00 97.56 255 ASP A C 1
ATOM 1937 O O . ASP A 1 255 ? -3.204 -3.116 -17.126 1.00 97.56 255 ASP A O 1
ATOM 1941 N N . PRO A 1 256 ? -1.129 -2.811 -16.304 1.00 96.56 256 PRO A N 1
ATOM 1942 C CA . PRO A 1 256 ? -1.577 -2.628 -14.927 1.00 96.56 256 PRO A CA 1
ATOM 1943 C C . PRO A 1 256 ? -2.506 -1.426 -14.714 1.00 96.56 256 PRO A C 1
ATOM 1945 O O . PRO A 1 256 ? -3.049 -1.259 -13.623 1.00 96.56 256 PRO A O 1
ATOM 1948 N N . ARG A 1 257 ? -2.667 -0.564 -15.725 1.00 94.56 257 ARG A N 1
ATOM 1949 C CA . ARG A 1 257 ? -3.521 0.632 -15.675 1.00 94.56 257 ARG A CA 1
ATOM 1950 C C . ARG A 1 257 ? -4.839 0.465 -16.425 1.00 94.56 257 ARG A C 1
ATOM 1952 O O . ARG A 1 257 ? -5.639 1.400 -16.433 1.00 94.56 257 ARG A O 1
ATOM 1959 N N . LYS A 1 258 ? -5.058 -0.670 -17.090 1.00 93.06 258 LYS A N 1
ATOM 1960 C CA . LYS A 1 258 ? -6.257 -0.914 -17.908 1.00 93.06 258 LYS A CA 1
ATOM 1961 C C . LYS A 1 258 ? -6.965 -2.215 -17.567 1.00 93.06 258 LYS A C 1
ATOM 1963 O O . LYS A 1 258 ? -8.192 -2.253 -17.634 1.00 93.06 258 LYS A O 1
ATOM 1968 N N . GLU A 1 259 ? -6.202 -3.254 -17.251 1.00 91.06 259 GLU A N 1
ATOM 1969 C CA . GLU A 1 259 ? -6.673 -4.623 -17.011 1.00 91.06 259 GLU A CA 1
ATOM 1970 C C . GLU A 1 259 ? -6.498 -5.026 -15.536 1.00 91.06 259 GLU A C 1
ATOM 1972 O O . GLU A 1 259 ? -7.379 -5.737 -15.003 1.00 91.06 259 GLU A O 1
#

Sequence (259 aa):
MRKYERGTNRIQQIAGVHRKTFIIERSLKMIYSREVEEMCPVAQGVHHGAAPIPEEAKWVQAKEIKDISGFTHGVGWCAPQQGACKLSLNVKEGVIQEALVETIGCSGMTHSAAMAAEILPGLTVLEALNTDLVCDAINTAMRELFLQIVYGRSQSAFSEDGLAVGAGLEDLGKGLRSQVGTMYGTLKKGPRYLEMAEGYVTGIALDADDEIIGYQFVSLGKMTDFIKKGDDPNTAWEKAKGQYGRVADAVKIIDPRKE

Radius of gyration: 29.21 Å; chains: 1; bounding box: 84×57×91 Å